Protein AF-A0A284RSA1-F1 (afdb_monomer)

pLDDT: mean 92.68, std 8.78, range [32.25, 98.88]

Sequence (255 aa):
MDATRLTDGSKVILKAVLLQKGEFELAISRFLSTELMRHDPRNNAIPVLDAFPIPGVQGLALIVMPMFHYFASPGFHCRLEYIELFRQLLLGLEFMHSNNIAHRDISVGNIVMDRRRVMPKGYHFTFNASHDGVEWDLPIEIRCRVGPVDYYYIDFEFAECFLDGIDKALVSGMVGQRVPEMKNSDEVLYNPFKADVYQLGIAMLDIFEEYTGLNDFKPLLRRMISVDPDKRPTASEALRQFEHVVSRAGKSSLT

Mean predicted aligned error: 4.56 Å

Structure (mmCIF, N/CA/C/O backbone):
data_AF-A0A284RSA1-F1
#
_entry.id   AF-A0A284RSA1-F1
#
loop_
_atom_site.group_PDB
_atom_site.id
_atom_site.type_symbol
_atom_site.label_atom_id
_atom_site.label_alt_id
_atom_site.label_comp_id
_atom_site.label_asym_id
_atom_site.label_entity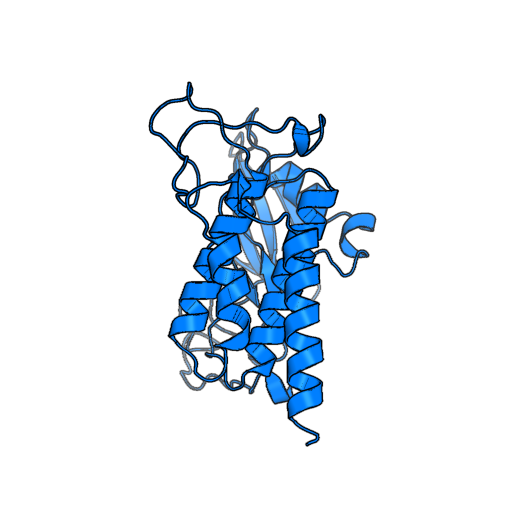_id
_atom_site.label_seq_id
_atom_site.pdbx_PDB_ins_code
_atom_site.Cartn_x
_atom_site.Cartn_y
_atom_site.Cartn_z
_atom_site.occupancy
_atom_site.B_iso_or_equiv
_atom_site.auth_seq_id
_atom_site.auth_comp_id
_atom_site.auth_asym_id
_atom_site.auth_atom_id
_atom_site.pdbx_PDB_model_num
ATOM 1 N N . MET A 1 1 ? -3.433 -7.222 18.058 1.00 91.19 1 MET A N 1
ATOM 2 C CA . MET A 1 1 ? -4.114 -8.439 18.575 1.00 91.19 1 MET A CA 1
ATOM 3 C C . MET A 1 1 ? -5.041 -8.956 17.490 1.00 91.19 1 MET A C 1
ATOM 5 O O . MET A 1 1 ? -5.463 -8.132 16.685 1.00 91.19 1 MET A O 1
ATOM 9 N N . ASP A 1 2 ? -5.384 -10.244 17.461 1.00 93.88 2 ASP A N 1
ATOM 10 C CA . ASP A 1 2 ? -6.437 -10.767 16.582 1.00 93.88 2 ASP A CA 1
ATOM 11 C C . ASP A 1 2 ? -7.731 -11.097 17.348 1.00 93.88 2 ASP A C 1
ATOM 13 O O . ASP A 1 2 ? -7.736 -11.247 18.571 1.00 93.88 2 ASP A O 1
ATOM 17 N N . ALA A 1 3 ? -8.848 -11.174 16.624 1.00 95.56 3 ALA A N 1
ATOM 18 C CA . ALA A 1 3 ? -10.123 -11.676 17.130 1.00 95.56 3 ALA A CA 1
ATOM 19 C C . ALA A 1 3 ? -10.949 -12.322 16.010 1.00 95.56 3 ALA A C 1
ATOM 21 O O . ALA A 1 3 ? -10.576 -12.320 14.837 1.00 95.56 3 ALA A O 1
ATOM 22 N N . THR A 1 4 ? -12.101 -12.882 16.382 1.00 95.06 4 THR A N 1
ATOM 23 C CA . THR A 1 4 ? -13.090 -13.422 15.439 1.00 95.06 4 THR A CA 1
ATOM 24 C C . THR A 1 4 ? -14.374 -12.612 15.548 1.00 95.06 4 THR A C 1
ATOM 26 O O . THR A 1 4 ? -14.942 -12.486 16.633 1.00 95.06 4 THR A O 1
ATOM 29 N N . ARG A 1 5 ? -14.828 -12.044 14.432 1.00 94.25 5 ARG A N 1
ATOM 30 C CA . ARG A 1 5 ? -16.052 -11.249 14.369 1.00 94.25 5 ARG A CA 1
ATOM 31 C C . ARG A 1 5 ? -17.274 -12.164 14.459 1.00 94.25 5 ARG A C 1
ATOM 33 O O . ARG A 1 5 ? -17.415 -13.098 13.679 1.00 94.25 5 ARG A O 1
ATOM 40 N N . LEU A 1 6 ? -18.184 -11.880 15.391 1.00 95.31 6 LEU A N 1
ATOM 41 C CA . LEU A 1 6 ? -19.329 -12.759 15.675 1.00 95.31 6 LEU A CA 1
ATOM 42 C C . LEU A 1 6 ? -20.364 -12.829 14.545 1.00 95.31 6 LEU A C 1
ATOM 44 O O . LEU A 1 6 ? -21.043 -13.838 14.405 1.00 95.31 6 LEU A O 1
ATOM 48 N N . THR A 1 7 ? -20.506 -11.768 13.750 1.00 94.56 7 THR A N 1
ATOM 49 C CA . THR A 1 7 ? -21.561 -11.676 12.729 1.00 94.56 7 THR A CA 1
ATOM 50 C C . THR A 1 7 ? -21.304 -12.549 11.505 1.00 94.56 7 THR A C 1
ATOM 52 O O . THR A 1 7 ? -22.255 -12.941 10.840 1.00 94.56 7 THR A O 1
ATOM 55 N N . ASP A 1 8 ? -20.038 -12.819 11.182 1.00 92.81 8 ASP A N 1
ATOM 56 C CA . ASP A 1 8 ? -19.636 -13.523 9.956 1.00 92.81 8 ASP A CA 1
ATOM 57 C C . ASP A 1 8 ? -18.504 -14.546 10.167 1.00 92.81 8 ASP A C 1
ATOM 59 O O . ASP A 1 8 ? -18.086 -15.205 9.218 1.00 92.81 8 ASP A O 1
ATOM 63 N N . GLY A 1 9 ? -17.996 -14.692 11.395 1.00 92.12 9 GLY A N 1
ATOM 64 C CA . GLY A 1 9 ? -16.888 -15.591 11.718 1.00 92.12 9 GLY A CA 1
ATOM 65 C C . GLY A 1 9 ? -15.529 -15.159 11.154 1.00 92.12 9 GLY A C 1
ATOM 66 O O . GLY A 1 9 ? -14.571 -15.929 11.234 1.00 92.12 9 GLY A O 1
ATOM 67 N N . SER A 1 10 ? -15.410 -13.959 10.574 1.00 92.62 10 SER A N 1
ATOM 68 C CA . SER A 1 10 ? -14.158 -13.497 9.968 1.00 92.62 10 SER A CA 1
ATOM 69 C C . SER A 1 10 ? -13.088 -13.185 11.018 1.00 92.62 10 SER A C 1
ATOM 71 O O . SER A 1 10 ? -13.374 -12.698 12.114 1.00 92.62 10 SER A O 1
ATOM 73 N N . LYS A 1 11 ? -11.826 -13.466 10.680 1.00 94.56 11 LYS A N 1
ATOM 74 C CA . LYS A 1 11 ? -10.671 -13.072 11.495 1.00 94.56 11 LYS A CA 1
ATOM 75 C C . LYS A 1 11 ? -10.343 -11.600 11.264 1.00 94.56 11 LYS A C 1
ATOM 77 O O . LYS A 1 11 ? -10.279 -11.149 10.118 1.00 94.56 11 LYS A O 1
ATOM 82 N N . VAL A 1 12 ? -10.105 -10.874 12.350 1.00 96.94 12 VAL A N 1
ATOM 83 C CA . VAL A 1 12 ? -9.829 -9.432 12.344 1.00 96.94 12 VAL A CA 1
ATOM 84 C C . VAL A 1 12 ? -8.610 -9.105 13.193 1.00 96.94 12 VAL A C 1
ATOM 86 O O . VAL A 1 12 ? -8.295 -9.829 14.135 1.00 96.94 12 VAL A O 1
ATOM 89 N N . ILE A 1 13 ? -7.957 -7.992 12.879 1.00 96.94 13 ILE A N 1
ATOM 90 C CA . ILE A 1 13 ? -6.910 -7.377 13.690 1.00 96.94 13 ILE A CA 1
ATOM 91 C C . ILE A 1 13 ? -7.493 -6.187 14.439 1.00 96.94 13 ILE A C 1
ATOM 93 O O . ILE A 1 13 ? -8.238 -5.388 13.872 1.00 96.94 13 ILE A O 1
ATOM 97 N N . LEU A 1 14 ? -7.117 -6.065 15.709 1.00 96.31 14 LEU A N 1
ATOM 98 C CA . LEU A 1 14 ? -7.344 -4.887 16.532 1.00 96.31 14 LEU A CA 1
ATOM 99 C C . LEU A 1 14 ? -6.011 -4.166 16.739 1.00 96.31 14 LEU A C 1
ATOM 101 O O . LEU A 1 14 ? -5.092 -4.725 17.360 1.00 96.31 14 LEU A O 1
ATOM 105 N N . LYS A 1 15 ? -5.929 -2.935 16.223 1.00 95.62 15 LYS A N 1
ATOM 106 C CA . LYS A 1 15 ? -4.816 -1.994 16.428 1.00 95.62 15 LYS A CA 1
ATOM 107 C C . LYS A 1 15 ? -5.283 -0.883 17.365 1.00 95.62 15 LYS A C 1
ATOM 109 O O . LYS A 1 15 ? -6.349 -0.316 17.148 1.00 95.62 15 LYS A O 1
ATOM 114 N N . ALA A 1 16 ? -4.512 -0.596 18.410 1.00 94.88 16 ALA A N 1
ATOM 115 C CA . ALA A 1 16 ? -4.747 0.572 19.252 1.00 94.88 16 ALA A CA 1
ATOM 116 C C . ALA A 1 16 ? -4.076 1.794 18.618 1.00 94.88 16 ALA A C 1
ATOM 118 O O . ALA A 1 16 ? -2.927 1.694 18.202 1.00 94.88 16 ALA A O 1
ATOM 119 N N . VAL A 1 17 ? -4.789 2.916 18.559 1.00 94.25 17 VAL A N 1
ATOM 120 C CA . VAL A 1 17 ? -4.330 4.168 17.940 1.00 94.25 17 VAL A CA 1
ATOM 121 C C . VAL A 1 17 ? -4.580 5.353 18.865 1.00 94.25 17 VAL A C 1
ATOM 123 O O . VAL A 1 17 ? -5.542 5.353 19.644 1.00 94.25 17 VAL A O 1
ATOM 126 N N . LEU A 1 18 ? -3.726 6.370 18.767 1.00 91.38 18 LEU A N 1
ATOM 127 C CA . LEU A 1 18 ? -3.836 7.611 19.531 1.00 91.38 18 LEU A CA 1
ATOM 128 C C . LEU A 1 18 ? -4.913 8.535 18.945 1.00 91.38 18 LEU A C 1
ATOM 130 O O . LEU A 1 18 ? -5.062 8.679 17.738 1.00 91.38 18 LEU A O 1
ATOM 134 N N . LEU A 1 19 ? -5.673 9.183 19.830 1.00 86.19 19 LEU A N 1
ATOM 135 C CA . LEU A 1 19 ? -6.714 10.167 19.503 1.00 86.19 19 LEU A CA 1
ATOM 136 C C . LEU A 1 19 ? -6.271 11.592 19.864 1.00 86.19 19 LEU A C 1
ATOM 138 O O . LEU A 1 19 ? -7.058 12.384 20.389 1.00 86.19 19 LEU A O 1
ATOM 142 N N . GLN A 1 20 ? -4.990 11.899 19.677 1.00 81.19 20 GLN A N 1
ATOM 143 C CA . GLN A 1 20 ? -4.425 13.194 20.047 1.00 81.19 20 GLN A CA 1
ATOM 144 C C . GLN A 1 20 ? -4.481 14.185 18.881 1.00 81.19 20 GLN A C 1
ATOM 146 O O . GLN A 1 20 ? -4.596 13.818 17.714 1.00 81.19 20 GLN A O 1
ATOM 151 N N . LYS A 1 21 ? -4.426 15.482 19.193 1.00 66.75 21 LYS A N 1
ATOM 152 C CA . LYS A 1 21 ? -4.398 16.528 18.167 1.00 66.75 21 LYS A CA 1
ATOM 153 C C . LYS A 1 21 ? -3.086 16.424 17.382 1.00 66.75 21 LYS A C 1
ATOM 155 O O . LYS A 1 21 ? -2.028 16.584 17.975 1.00 66.75 21 LYS A O 1
ATOM 160 N N . GLY A 1 22 ? -3.185 16.227 16.069 1.00 68.69 22 GLY A N 1
ATOM 161 C CA . GLY A 1 22 ? -2.035 15.993 15.187 1.00 68.69 22 GLY A CA 1
ATOM 162 C C . GLY A 1 22 ? -1.887 14.534 14.752 1.00 68.69 22 GLY A C 1
ATOM 163 O O . GLY A 1 22 ? -1.164 14.275 13.802 1.00 68.69 22 GLY A O 1
ATOM 164 N N . GLU A 1 23 ? -2.624 13.611 15.377 1.00 79.19 23 GLU A N 1
ATOM 165 C CA . GLU A 1 23 ? -2.698 12.213 14.952 1.00 79.19 23 GLU A CA 1
ATOM 166 C C . GLU A 1 23 ? -3.826 12.047 13.931 1.00 79.19 23 GLU A C 1
ATOM 168 O O . GLU A 1 23 ? -5.005 12.274 14.233 1.00 79.19 23 GLU A O 1
ATOM 173 N N . PHE A 1 24 ? -3.469 11.667 12.705 1.00 87.69 24 PHE A N 1
ATOM 174 C CA . PHE A 1 24 ? -4.418 11.579 11.593 1.00 87.69 24 PHE A CA 1
ATOM 175 C C . PHE A 1 24 ? -4.790 10.145 11.217 1.00 87.69 24 PHE A C 1
ATOM 177 O O . PHE A 1 24 ? -5.730 9.972 10.440 1.00 87.69 24 PHE A O 1
ATOM 184 N N . GLU A 1 25 ? -4.144 9.128 11.801 1.00 93.50 25 GLU A N 1
ATOM 185 C CA . GLU A 1 25 ? -4.317 7.720 11.417 1.00 93.50 25 GLU A CA 1
ATOM 186 C C . GLU A 1 25 ? -5.792 7.303 11.381 1.00 93.50 25 GLU A C 1
ATOM 188 O O . GLU A 1 25 ? -6.288 6.841 10.351 1.00 93.50 25 GLU A O 1
ATOM 193 N N . LEU A 1 26 ? -6.532 7.506 12.480 1.00 93.62 26 LEU A N 1
ATOM 194 C CA . LEU A 1 26 ? -7.943 7.119 12.543 1.00 93.62 26 LEU A CA 1
ATOM 195 C C . LEU A 1 26 ? -8.806 7.924 11.564 1.00 93.62 26 LEU A C 1
ATOM 197 O O . LEU A 1 26 ? -9.743 7.380 10.978 1.00 93.62 26 LEU A O 1
ATOM 201 N N . ALA A 1 27 ? -8.524 9.218 11.406 1.00 94.31 27 ALA A N 1
ATOM 202 C CA . ALA A 1 27 ? -9.297 10.096 10.534 1.00 94.31 27 ALA A CA 1
ATOM 203 C C . ALA A 1 27 ? -9.113 9.711 9.058 1.00 94.31 27 ALA A C 1
ATOM 205 O O . ALA A 1 27 ? -10.104 9.528 8.348 1.00 94.31 27 ALA A O 1
ATOM 206 N N . ILE A 1 28 ? -7.864 9.515 8.629 1.00 96.12 28 ILE A N 1
ATOM 207 C CA . ILE A 1 28 ? -7.500 9.075 7.278 1.00 96.12 28 ILE A CA 1
ATOM 208 C C . ILE A 1 28 ? -8.050 7.674 7.017 1.00 96.12 28 ILE A C 1
ATOM 210 O O . ILE A 1 28 ? -8.755 7.471 6.030 1.00 96.12 28 ILE A O 1
ATOM 214 N N . SER A 1 29 ? -7.832 6.729 7.934 1.00 96.25 29 SER A N 1
ATOM 215 C CA . SER A 1 29 ? -8.309 5.350 7.771 1.00 96.25 29 SER A CA 1
ATOM 216 C C . SER A 1 29 ? -9.837 5.286 7.662 1.00 96.25 29 SER A C 1
ATOM 218 O O . SER A 1 29 ? -10.372 4.561 6.822 1.00 96.25 29 SER A O 1
ATOM 220 N N . ARG A 1 30 ? -10.572 6.089 8.449 1.00 95.94 30 ARG A N 1
ATOM 221 C CA . ARG A 1 30 ? -12.036 6.206 8.323 1.00 95.94 30 ARG A CA 1
ATOM 222 C C . ARG A 1 30 ? -12.458 6.839 7.006 1.00 95.94 30 ARG A C 1
ATOM 224 O O . ARG A 1 30 ? -13.398 6.337 6.396 1.00 95.94 30 ARG A O 1
ATOM 231 N N . PHE A 1 31 ? -11.786 7.903 6.568 1.00 96.88 31 PHE A N 1
ATOM 232 C CA . PHE A 1 31 ? -12.062 8.552 5.286 1.00 96.88 31 PHE A CA 1
ATOM 233 C C . PHE A 1 31 ? -11.904 7.567 4.118 1.00 96.88 31 PHE A C 1
ATOM 235 O O . PHE A 1 31 ? -12.852 7.363 3.354 1.00 96.88 31 PHE A O 1
ATOM 242 N N . LEU A 1 32 ? -10.761 6.877 4.054 1.00 97.69 32 LEU A N 1
ATOM 243 C CA . LEU A 1 32 ? -10.457 5.853 3.047 1.00 97.69 32 LEU A CA 1
ATOM 244 C C . LEU A 1 32 ? -11.421 4.657 3.114 1.00 97.69 32 LEU A C 1
ATOM 246 O O . LEU A 1 32 ? -11.626 3.968 2.118 1.00 97.69 32 LEU A O 1
ATOM 250 N N . SER A 1 33 ? -12.063 4.444 4.264 1.00 97.75 33 SER A N 1
ATOM 251 C CA . SER A 1 33 ? -13.044 3.378 4.487 1.00 97.75 33 SER A CA 1
ATOM 252 C C . SER A 1 33 ? -14.498 3.821 4.328 1.00 97.75 33 SER A C 1
ATOM 254 O O . SER A 1 33 ? -15.395 3.008 4.565 1.00 97.75 33 SER A O 1
ATOM 256 N N . THR A 1 34 ? -14.771 5.072 3.944 1.00 97.44 34 THR A N 1
ATOM 257 C CA . THR A 1 34 ? -16.142 5.516 3.641 1.00 97.44 34 THR A CA 1
ATOM 258 C C . THR A 1 34 ? -16.719 4.736 2.465 1.00 97.44 34 THR A C 1
ATOM 260 O O . THR A 1 34 ? -15.990 4.231 1.615 1.00 97.44 34 THR A O 1
ATOM 263 N N . GLU A 1 35 ? -18.048 4.649 2.385 1.00 95.62 35 GLU A N 1
ATOM 264 C CA . GLU A 1 35 ? -18.713 3.947 1.286 1.00 95.62 35 GLU A CA 1
ATOM 265 C C . GLU A 1 35 ? -18.263 4.471 -0.083 1.00 95.62 35 GLU A C 1
ATOM 267 O O . GLU A 1 35 ? -17.914 3.670 -0.942 1.00 95.62 35 GLU A O 1
ATOM 272 N N . LEU A 1 36 ? -18.181 5.793 -0.256 1.00 96.50 36 LEU A N 1
ATOM 273 C CA . LEU A 1 36 ? -17.718 6.406 -1.501 1.00 96.50 36 LEU A CA 1
ATOM 274 C C . LEU A 1 36 ? -16.290 5.971 -1.860 1.00 96.50 36 LEU A C 1
ATOM 276 O O . LEU A 1 36 ? -16.052 5.548 -2.987 1.00 96.50 36 LEU A O 1
ATOM 280 N N . MET A 1 37 ? -15.358 6.036 -0.903 1.00 97.56 37 MET A N 1
ATOM 281 C CA . MET A 1 37 ? -13.957 5.684 -1.154 1.00 97.56 37 MET A CA 1
ATOM 282 C C . MET A 1 37 ? -13.773 4.183 -1.398 1.00 97.56 37 MET A C 1
ATOM 284 O O . MET A 1 37 ? -12.956 3.801 -2.228 1.00 97.56 37 MET A O 1
ATOM 288 N N . ARG A 1 38 ? -14.535 3.312 -0.723 1.00 95.19 38 ARG A N 1
ATOM 289 C CA . ARG A 1 38 ? -14.457 1.851 -0.927 1.00 95.19 38 ARG A CA 1
ATOM 290 C C . ARG A 1 38 ? -14.981 1.387 -2.287 1.00 95.19 38 ARG A C 1
ATOM 292 O O . ARG A 1 38 ? -14.647 0.285 -2.704 1.00 95.19 38 ARG A O 1
ATOM 299 N N . HIS A 1 39 ? -15.825 2.180 -2.947 1.00 95.56 39 HIS A N 1
ATOM 300 C CA . HIS A 1 39 ? -16.324 1.860 -4.286 1.00 95.56 39 HIS A CA 1
ATOM 301 C C . HIS A 1 39 ? -15.351 2.263 -5.403 1.00 95.56 39 HIS A C 1
ATOM 303 O O . HIS A 1 39 ? -15.540 1.824 -6.538 1.00 95.56 39 HIS A O 1
ATOM 309 N N . ASP A 1 40 ? -14.322 3.070 -5.116 1.00 97.50 40 ASP A N 1
ATOM 310 C CA . ASP A 1 40 ? -13.267 3.341 -6.091 1.00 97.50 40 ASP A CA 1
ATOM 311 C C . ASP A 1 40 ? -12.353 2.105 -6.196 1.00 97.50 40 ASP A C 1
ATOM 313 O O . ASP A 1 40 ? -11.702 1.745 -5.214 1.00 97.50 40 ASP A O 1
ATOM 317 N N . PRO A 1 41 ? -12.269 1.441 -7.364 1.00 96.00 41 PRO A N 1
ATOM 318 C CA . PRO A 1 41 ? -11.489 0.213 -7.522 1.00 96.00 41 PRO A CA 1
ATOM 319 C C . PRO A 1 41 ? -9.975 0.428 -7.393 1.00 96.00 41 PRO A C 1
ATOM 321 O O . PRO A 1 41 ? -9.227 -0.544 -7.347 1.00 96.00 41 PRO A O 1
ATOM 324 N N . ARG A 1 42 ? -9.510 1.683 -7.370 1.00 97.50 42 ARG A N 1
ATOM 325 C CA . ARG A 1 42 ? -8.106 2.029 -7.126 1.00 97.50 42 ARG A CA 1
ATOM 326 C C . ARG A 1 42 ? -7.781 2.102 -5.636 1.00 97.50 42 ARG A C 1
ATOM 328 O O . ARG A 1 42 ? -6.617 2.236 -5.285 1.00 97.50 42 ARG A O 1
ATOM 335 N N . ASN A 1 43 ? -8.780 2.075 -4.756 1.00 98.25 43 ASN A N 1
ATOM 336 C CA . ASN A 1 43 ? -8.556 2.188 -3.325 1.00 98.25 43 ASN A CA 1
ATOM 337 C C . ASN A 1 43 ? -8.035 0.870 -2.740 1.00 98.25 43 ASN A C 1
ATOM 339 O O . ASN A 1 43 ? -8.797 -0.013 -2.347 1.00 98.25 43 ASN A O 1
ATOM 343 N N . ASN A 1 44 ? -6.713 0.779 -2.640 1.00 97.94 44 ASN A N 1
ATOM 344 C CA . ASN A 1 44 ? -6.008 -0.314 -1.982 1.00 97.94 44 ASN A CA 1
ATOM 345 C C . ASN A 1 44 ? -5.601 0.040 -0.538 1.00 97.94 44 ASN A C 1
ATOM 347 O O . ASN A 1 44 ? -4.626 -0.502 -0.031 1.00 97.94 44 ASN A O 1
ATOM 351 N N . ALA A 1 45 ? -6.302 0.941 0.155 1.00 98.38 45 ALA A N 1
ATOM 352 C CA . ALA A 1 45 ? -6.128 1.107 1.599 1.00 98.38 45 ALA A CA 1
ATOM 353 C C . ALA A 1 45 ? -6.889 0.008 2.354 1.00 98.38 45 ALA A C 1
ATOM 355 O O . ALA A 1 45 ? -8.016 -0.337 1.986 1.00 98.38 45 ALA A O 1
ATOM 356 N N . ILE A 1 46 ? -6.299 -0.552 3.413 1.00 97.81 46 ILE A N 1
ATOM 357 C CA . ILE A 1 46 ? -6.994 -1.559 4.221 1.00 97.81 46 ILE A CA 1
ATOM 358 C C . ILE A 1 46 ? -8.299 -0.982 4.801 1.00 97.81 46 ILE A C 1
ATOM 360 O O . ILE A 1 46 ? -8.293 0.108 5.381 1.00 97.81 46 ILE A O 1
ATOM 364 N N . PRO A 1 47 ? -9.439 -1.685 4.668 1.00 96.94 47 PRO A N 1
ATOM 365 C CA . PRO A 1 47 ? -10.693 -1.160 5.174 1.00 96.94 47 PRO A CA 1
ATOM 366 C C . PRO A 1 47 ? -10.751 -1.244 6.702 1.00 96.94 47 PRO A C 1
ATOM 368 O O . PRO A 1 47 ? -10.476 -2.280 7.311 1.00 96.94 47 PRO A O 1
ATOM 371 N N . VAL A 1 48 ? -11.218 -0.165 7.315 1.00 97.19 48 VAL A N 1
ATOM 372 C CA . VAL A 1 48 ? -11.667 -0.124 8.705 1.00 97.19 48 VAL A CA 1
ATOM 373 C C . VAL A 1 48 ? -13.086 -0.676 8.768 1.00 97.19 48 VAL A C 1
ATOM 375 O O . VAL A 1 48 ? -14.019 -0.108 8.196 1.00 97.19 48 VAL A O 1
ATOM 378 N N . LEU A 1 49 ? -13.244 -1.796 9.470 1.00 96.44 49 LEU A N 1
ATOM 379 C CA . LEU A 1 49 ? -14.530 -2.462 9.682 1.00 96.44 49 LEU A CA 1
ATOM 380 C C . LEU A 1 49 ? -15.309 -1.830 10.836 1.00 96.44 49 LEU A C 1
ATOM 382 O O . LEU A 1 49 ? -16.534 -1.758 10.782 1.00 96.44 49 LEU A O 1
ATOM 386 N N . ASP A 1 50 ? -14.595 -1.397 11.873 1.00 95.50 50 ASP A N 1
ATOM 387 C CA . ASP A 1 50 ? -15.143 -0.723 13.048 1.00 95.50 50 ASP A CA 1
ATOM 388 C C . ASP A 1 50 ? -14.035 0.080 13.748 1.00 95.50 50 ASP A C 1
ATOM 390 O O . ASP A 1 50 ? -12.847 -0.212 13.582 1.00 95.50 50 ASP A O 1
ATOM 394 N N . ALA A 1 51 ? -14.403 1.090 14.532 1.00 95.31 51 ALA A N 1
ATOM 395 C CA . ALA A 1 51 ? -13.464 1.792 15.396 1.00 95.31 51 ALA A CA 1
ATOM 396 C C . ALA A 1 51 ? -14.164 2.415 16.605 1.00 95.31 51 ALA A C 1
ATOM 398 O O . ALA A 1 51 ? -15.078 3.231 16.445 1.00 95.31 51 ALA A O 1
ATOM 399 N N . PHE A 1 52 ? -13.674 2.109 17.804 1.00 94.62 52 PHE A N 1
ATOM 400 C CA . PHE A 1 52 ? -14.295 2.514 19.066 1.00 94.62 52 PHE A CA 1
ATOM 401 C C . PHE A 1 52 ? -13.248 2.858 20.140 1.00 94.62 52 PHE A C 1
ATOM 403 O O . PHE A 1 52 ? -12.149 2.302 20.132 1.00 94.62 52 PHE A O 1
ATOM 410 N N . PRO A 1 53 ? -13.555 3.785 21.067 1.00 94.50 53 PRO A N 1
ATOM 411 C CA . PRO A 1 53 ? -12.654 4.138 22.163 1.00 94.50 53 PRO A CA 1
ATOM 412 C C . PRO A 1 53 ? -12.429 2.951 23.106 1.00 94.50 53 PRO A C 1
ATOM 414 O O . PRO A 1 53 ? -13.327 2.131 23.304 1.00 94.50 53 PRO A O 1
ATOM 417 N N . ILE A 1 54 ? -11.252 2.884 23.729 1.00 93.62 54 ILE A N 1
ATOM 418 C CA . ILE A 1 54 ? -10.952 1.846 24.723 1.00 93.62 54 ILE A CA 1
ATOM 419 C C . ILE A 1 54 ? -11.600 2.229 26.064 1.00 93.62 54 ILE A C 1
ATOM 421 O O . ILE A 1 54 ? -11.259 3.274 26.626 1.00 93.62 54 ILE A O 1
ATOM 425 N N . PRO A 1 55 ? -12.513 1.409 26.623 1.00 91.88 55 PRO A N 1
ATOM 426 C CA . PRO A 1 55 ? -13.133 1.710 27.909 1.00 91.88 55 PRO A CA 1
ATOM 427 C C . PRO A 1 55 ? -12.089 1.878 29.017 1.00 91.88 55 PRO A C 1
ATOM 429 O O . PRO A 1 55 ? -11.224 1.027 29.205 1.00 91.88 55 PRO A O 1
ATOM 432 N N . GLY A 1 56 ? -12.174 2.982 29.759 1.00 92.50 56 GLY A N 1
ATOM 433 C CA . GLY A 1 56 ? -11.255 3.277 30.861 1.00 92.50 56 GLY A CA 1
ATOM 434 C C . GLY A 1 56 ? -9.877 3.805 30.446 1.00 92.50 56 GLY A C 1
ATOM 435 O O . GLY A 1 56 ? -9.082 4.109 31.332 1.00 92.50 56 GLY A O 1
ATOM 436 N N . VAL A 1 57 ? -9.592 3.972 29.146 1.00 92.94 57 VAL A N 1
ATOM 437 C CA . VAL A 1 57 ? -8.318 4.527 28.664 1.00 92.94 57 VAL A CA 1
ATOM 438 C C . VAL A 1 57 ? -8.572 5.768 27.811 1.00 92.94 57 VAL A C 1
ATOM 440 O O . VAL A 1 57 ? -9.131 5.700 26.720 1.00 92.94 57 VAL A O 1
ATOM 443 N N . GLN A 1 58 ? -8.178 6.933 28.326 1.00 91.00 58 GLN A N 1
ATOM 444 C CA . GLN A 1 58 ? -8.356 8.199 27.617 1.00 91.00 58 GLN A CA 1
ATOM 445 C C . GLN A 1 58 ? -7.378 8.322 26.446 1.00 91.00 58 GLN A C 1
ATOM 447 O O . GLN A 1 58 ? -6.215 7.947 26.552 1.00 91.00 58 GLN A O 1
ATOM 452 N N . GLY A 1 59 ? -7.851 8.890 25.335 1.00 90.44 59 GLY A N 1
ATOM 453 C CA . GLY A 1 59 ? -7.001 9.215 24.190 1.00 90.44 59 GLY A CA 1
ATOM 454 C C . GLY A 1 59 ? -6.589 8.023 23.321 1.00 90.44 59 GLY A C 1
ATOM 455 O O . GLY A 1 59 ? -5.728 8.207 22.468 1.00 90.44 59 GLY A O 1
ATOM 456 N N . LEU A 1 60 ? -7.192 6.841 23.500 1.00 93.50 60 LEU A N 1
ATOM 457 C CA . LEU A 1 60 ? -6.975 5.675 22.639 1.00 93.50 60 LEU A CA 1
ATOM 458 C C . LEU A 1 60 ? -8.284 5.141 22.049 1.00 93.50 60 LEU A C 1
ATOM 460 O O . LEU A 1 60 ? -9.314 5.069 22.727 1.00 93.50 60 LEU A O 1
ATOM 464 N N . ALA A 1 61 ? -8.215 4.694 20.798 1.00 94.94 61 ALA A N 1
ATOM 465 C CA . ALA A 1 61 ? -9.242 3.878 20.157 1.00 94.94 61 ALA A CA 1
ATOM 466 C C . ALA A 1 61 ? -8.654 2.562 19.656 1.00 94.94 61 ALA A C 1
ATOM 468 O O . ALA A 1 61 ? -7.464 2.474 19.372 1.00 94.94 61 ALA A O 1
ATOM 469 N N . LEU A 1 62 ? -9.505 1.552 19.514 1.00 96.19 62 LEU A N 1
ATOM 470 C CA . LEU A 1 62 ? -9.213 0.378 18.706 1.00 96.19 62 LEU A CA 1
ATOM 471 C C . LEU A 1 62 ? -9.786 0.583 17.309 1.00 96.19 62 LEU A C 1
ATOM 473 O O . LEU A 1 62 ? -10.946 0.967 17.167 1.00 96.19 62 LEU A O 1
ATOM 477 N N . ILE A 1 63 ? -8.976 0.288 16.299 1.00 96.62 63 ILE A N 1
ATOM 478 C CA . ILE A 1 63 ? -9.397 0.111 14.911 1.00 96.62 63 ILE A CA 1
ATOM 479 C C . ILE A 1 63 ? -9.472 -1.388 14.638 1.00 96.62 63 ILE A C 1
ATOM 481 O O . ILE A 1 63 ? -8.528 -2.127 14.932 1.00 96.62 63 ILE A O 1
ATOM 485 N N . VAL A 1 64 ? -10.595 -1.827 14.073 1.00 97.44 64 VAL A N 1
ATOM 486 C CA . VAL A 1 64 ? -10.832 -3.204 13.637 1.00 97.44 64 VAL A CA 1
ATOM 487 C C . VAL A 1 64 ? -10.653 -3.282 12.125 1.00 97.44 64 VAL A C 1
ATOM 489 O O . VAL A 1 64 ? -11.342 -2.589 11.379 1.00 97.44 64 VAL A O 1
ATOM 492 N N . MET A 1 65 ? -9.749 -4.145 11.671 1.00 97.44 65 MET A N 1
ATOM 493 C CA . MET A 1 65 ? -9.412 -4.341 10.254 1.00 97.44 65 MET A CA 1
ATOM 494 C C . MET A 1 65 ? -9.448 -5.833 9.901 1.00 97.44 65 MET A C 1
ATOM 496 O O . MET A 1 65 ? -9.292 -6.667 10.798 1.00 97.44 65 MET A O 1
ATOM 500 N N . PRO A 1 66 ? -9.632 -6.223 8.628 1.00 97.19 66 PRO A N 1
ATOM 501 C CA . PRO A 1 66 ? -9.491 -7.617 8.223 1.00 97.19 66 PRO A CA 1
ATOM 502 C C . PRO A 1 66 ? -8.109 -8.175 8.575 1.00 97.19 66 PRO A C 1
ATOM 504 O O . PRO A 1 66 ? -7.095 -7.490 8.446 1.00 97.19 66 PRO A O 1
ATOM 507 N N . MET A 1 67 ? -8.052 -9.446 8.975 1.00 96.31 67 MET A N 1
ATOM 508 C CA . MET A 1 67 ? -6.784 -10.159 9.140 1.00 96.31 67 MET A CA 1
ATOM 509 C C . MET A 1 67 ? -6.285 -10.676 7.786 1.00 96.31 67 MET A C 1
ATOM 511 O O . MET A 1 67 ? -6.541 -11.816 7.383 1.00 96.31 67 MET A O 1
ATOM 515 N N . PHE A 1 68 ? -5.597 -9.788 7.076 1.00 96.50 68 PHE A N 1
ATOM 516 C CA . PHE A 1 68 ? -4.854 -10.070 5.850 1.00 96.50 68 PHE A CA 1
ATOM 517 C C . PHE A 1 68 ? -3.435 -10.557 6.152 1.00 96.50 68 PHE A C 1
ATOM 519 O O . PHE A 1 68 ? -2.932 -10.380 7.257 1.00 96.50 68 PHE A O 1
ATOM 526 N N . HIS A 1 69 ? -2.806 -11.214 5.179 1.00 95.56 69 HIS A N 1
ATOM 527 C CA . HIS A 1 69 ? -1.520 -11.888 5.364 1.00 95.56 69 HIS A CA 1
ATOM 528 C C . HIS A 1 69 ? -0.373 -11.100 4.730 1.00 95.56 69 HIS A C 1
ATOM 530 O O . HIS A 1 69 ? -0.596 -10.323 3.804 1.00 95.56 69 HIS A O 1
ATOM 536 N N . TYR A 1 70 ? 0.858 -11.327 5.193 1.00 94.94 70 TYR A N 1
ATOM 537 C CA . TYR A 1 70 ? 2.047 -10.722 4.594 1.00 94.94 70 TYR A CA 1
ATOM 538 C C . TYR A 1 70 ? 2.103 -11.011 3.090 1.00 94.94 70 TYR A C 1
ATOM 540 O O . TYR A 1 70 ? 2.017 -12.162 2.659 1.00 94.94 70 TYR A O 1
ATOM 548 N N . PHE A 1 71 ? 2.216 -9.960 2.281 1.00 95.06 71 PHE A N 1
ATOM 549 C CA . PHE A 1 71 ? 1.934 -10.054 0.853 1.00 95.06 71 PHE A CA 1
ATOM 550 C C . PHE A 1 71 ? 2.898 -10.964 0.082 1.00 95.06 71 PHE A C 1
ATOM 552 O O . PHE A 1 71 ? 2.472 -11.547 -0.908 1.00 95.06 71 PHE A O 1
ATOM 559 N N . ALA A 1 72 ? 4.147 -11.121 0.531 1.00 92.00 72 ALA A N 1
ATOM 560 C CA . ALA A 1 72 ? 5.157 -11.977 -0.101 1.00 92.00 72 ALA A CA 1
ATOM 561 C C . ALA A 1 72 ? 5.237 -13.389 0.516 1.00 92.00 72 ALA A C 1
ATOM 563 O O . ALA A 1 72 ? 6.190 -14.124 0.271 1.00 92.00 72 ALA A O 1
ATOM 564 N N . SER A 1 73 ? 4.239 -13.787 1.315 1.00 90.88 73 SER A N 1
ATOM 565 C CA . SER A 1 73 ? 4.087 -15.149 1.838 1.00 90.88 73 SER A CA 1
ATOM 566 C C . SER A 1 73 ? 2.740 -15.737 1.383 1.00 90.88 73 SER A C 1
ATOM 568 O O . SER A 1 73 ? 1.702 -15.145 1.666 1.00 90.88 73 SER A O 1
ATOM 570 N N . PRO A 1 74 ? 2.709 -16.866 0.650 1.00 91.19 74 PRO A N 1
ATOM 571 C CA . PRO A 1 74 ? 3.854 -17.518 0.006 1.00 91.19 74 PRO A CA 1
ATOM 572 C C . PRO A 1 74 ? 4.532 -16.593 -1.018 1.00 91.19 74 PRO A C 1
ATOM 574 O O . PRO A 1 74 ? 3.899 -15.658 -1.519 1.00 91.19 74 PRO A O 1
ATOM 577 N N . GLY A 1 75 ? 5.795 -16.879 -1.345 1.00 91.62 75 GLY A N 1
ATOM 578 C CA . GLY A 1 75 ? 6.540 -16.151 -2.376 1.00 91.62 75 GLY A CA 1
ATOM 579 C C . GLY A 1 75 ? 5.876 -16.227 -3.754 1.00 91.62 75 GLY A C 1
ATOM 580 O O . GLY A 1 75 ? 4.989 -17.053 -3.991 1.00 91.62 75 GLY A O 1
ATOM 581 N N . PHE A 1 76 ? 6.303 -15.358 -4.669 1.00 92.56 76 PHE A N 1
ATOM 582 C CA . PHE A 1 76 ? 5.709 -15.287 -5.998 1.00 92.56 76 PHE A CA 1
ATOM 583 C C . PHE A 1 76 ? 6.111 -16.491 -6.858 1.00 92.56 76 PHE A C 1
ATOM 585 O O . PHE A 1 76 ? 7.278 -16.859 -6.955 1.00 92.56 76 PHE A O 1
ATOM 592 N N . HIS A 1 77 ? 5.141 -17.111 -7.519 1.00 91.31 77 HIS A N 1
ATOM 593 C CA . HIS A 1 77 ? 5.370 -18.253 -8.397 1.00 91.31 77 HIS A CA 1
ATOM 594 C C . HIS A 1 77 ? 5.700 -17.831 -9.830 1.00 91.31 77 HIS A C 1
ATOM 596 O O . HIS A 1 77 ? 6.495 -18.479 -10.512 1.00 91.31 77 HIS A O 1
ATOM 602 N N . CYS A 1 78 ? 5.051 -16.771 -10.318 1.00 90.25 78 CYS A N 1
ATOM 603 C CA . CYS A 1 78 ? 5.150 -16.353 -11.709 1.00 90.25 78 CYS A CA 1
ATOM 604 C C . CYS A 1 78 ? 5.260 -14.827 -11.840 1.00 90.25 78 CYS A C 1
ATOM 606 O O . CYS A 1 78 ? 4.746 -14.076 -11.013 1.00 90.25 78 CYS A O 1
ATOM 608 N N . ARG A 1 79 ? 5.887 -14.348 -12.928 1.00 92.12 79 ARG A N 1
ATOM 609 C CA . ARG A 1 79 ? 6.024 -12.907 -13.240 1.00 92.12 79 ARG A CA 1
ATOM 610 C C . ARG A 1 79 ? 4.687 -12.156 -13.188 1.00 92.12 79 ARG A C 1
ATOM 612 O O . ARG A 1 79 ? 4.667 -10.971 -12.870 1.00 92.12 79 ARG A O 1
ATOM 619 N N . LEU A 1 80 ? 3.581 -12.824 -13.518 1.00 92.69 80 LEU A N 1
ATOM 620 C CA . LEU A 1 80 ? 2.256 -12.204 -13.516 1.00 92.69 80 LEU A CA 1
ATOM 621 C C . LEU A 1 80 ? 1.805 -11.780 -12.113 1.00 92.69 80 LEU A C 1
ATOM 623 O O . LEU A 1 80 ? 1.116 -10.774 -12.008 1.00 92.69 80 LEU A O 1
ATOM 627 N N . GLU A 1 81 ? 2.236 -12.468 -11.053 1.00 94.44 81 GLU A N 1
ATOM 628 C CA . GLU A 1 81 ? 1.882 -12.102 -9.672 1.00 94.44 81 GLU A CA 1
ATOM 629 C C . GLU A 1 81 ? 2.596 -10.815 -9.239 1.00 94.44 81 GLU A C 1
ATOM 631 O O . GLU A 1 81 ? 1.981 -9.948 -8.626 1.00 94.44 81 GLU A O 1
ATOM 636 N N . TYR A 1 82 ? 3.860 -10.630 -9.647 1.00 94.75 82 TYR A N 1
ATOM 637 C CA . TYR A 1 82 ? 4.576 -9.360 -9.461 1.00 94.75 82 TYR A CA 1
ATOM 638 C C . TYR A 1 82 ? 3.890 -8.215 -10.214 1.00 94.75 82 TYR A C 1
ATOM 640 O O . TYR A 1 82 ? 3.744 -7.115 -9.688 1.00 94.75 82 TYR A O 1
ATOM 648 N N . ILE A 1 83 ? 3.461 -8.467 -11.457 1.00 95.69 83 ILE A N 1
ATOM 649 C CA . ILE A 1 83 ? 2.743 -7.477 -12.271 1.00 95.69 83 ILE A CA 1
ATOM 650 C C . ILE A 1 83 ? 1.411 -7.106 -11.615 1.00 95.69 83 ILE A C 1
ATOM 652 O O . ILE A 1 83 ? 1.070 -5.928 -11.569 1.00 95.69 83 ILE A O 1
ATOM 656 N N . GLU A 1 84 ? 0.661 -8.088 -11.121 1.00 96.12 84 GLU A N 1
ATOM 657 C CA . GLU A 1 84 ? -0.604 -7.862 -10.421 1.00 96.12 84 GLU A CA 1
ATOM 658 C C . GLU A 1 84 ? -0.401 -7.021 -9.155 1.00 96.12 84 GLU A C 1
ATOM 660 O O . GLU A 1 84 ? -1.060 -5.990 -9.010 1.00 96.12 84 GLU A O 1
ATOM 665 N N . LEU A 1 85 ? 0.562 -7.397 -8.304 1.00 97.50 85 LEU A N 1
ATOM 666 C CA . LEU A 1 85 ? 0.935 -6.639 -7.110 1.00 97.50 85 LEU A CA 1
ATOM 667 C C . LEU A 1 85 ? 1.324 -5.201 -7.457 1.00 97.50 85 LEU A C 1
ATOM 669 O O . LEU A 1 85 ? 0.741 -4.253 -6.934 1.00 97.50 85 LEU A O 1
ATOM 673 N N . PHE A 1 86 ? 2.311 -5.025 -8.340 1.00 98.12 86 PHE A N 1
ATOM 674 C CA . PHE A 1 86 ? 2.868 -3.704 -8.617 1.00 98.12 86 PHE A CA 1
ATOM 675 C C . PHE A 1 86 ? 1.818 -2.778 -9.237 1.00 98.12 86 PHE A C 1
ATOM 677 O O . PHE A 1 86 ? 1.750 -1.598 -8.893 1.00 98.12 86 PHE A O 1
ATOM 684 N N . ARG A 1 87 ? 0.946 -3.322 -10.097 1.00 98.44 87 ARG A N 1
ATOM 685 C CA . ARG A 1 87 ? -0.192 -2.584 -10.651 1.00 98.44 87 ARG A CA 1
ATOM 686 C C . ARG A 1 87 ? -1.124 -2.083 -9.552 1.00 98.44 87 ARG A C 1
ATOM 688 O O . ARG A 1 87 ? -1.443 -0.899 -9.546 1.00 98.44 87 ARG A O 1
ATOM 695 N N . GLN A 1 88 ? -1.560 -2.962 -8.648 1.00 98.56 88 GLN A N 1
ATOM 696 C CA . GLN A 1 88 ? -2.483 -2.590 -7.571 1.00 98.56 88 GLN A CA 1
ATOM 697 C C . GLN A 1 88 ? -1.867 -1.565 -6.619 1.00 98.56 88 GLN A C 1
ATOM 699 O O . GLN A 1 88 ? -2.521 -0.590 -6.272 1.00 98.56 88 GLN A O 1
ATOM 704 N N . LEU A 1 89 ? -0.590 -1.715 -6.266 1.00 98.81 89 LEU A N 1
ATOM 705 C CA . LEU A 1 89 ? 0.100 -0.734 -5.428 1.00 98.81 89 LEU A CA 1
ATOM 706 C C . LEU A 1 89 ? 0.227 0.628 -6.124 1.00 98.81 89 LEU A C 1
ATOM 708 O O . LEU A 1 89 ? -0.045 1.655 -5.514 1.00 98.81 89 LEU A O 1
ATOM 712 N N . LEU A 1 90 ? 0.555 0.670 -7.419 1.00 98.88 90 LEU A N 1
ATOM 713 C CA . LEU A 1 90 ? 0.586 1.932 -8.170 1.00 98.88 90 LEU A CA 1
ATOM 714 C C . LEU A 1 90 ? -0.801 2.585 -8.285 1.00 98.88 90 LEU A C 1
ATOM 716 O O . LEU A 1 90 ? -0.888 3.808 -8.191 1.00 98.88 90 LEU A O 1
ATOM 720 N N . LEU A 1 91 ? -1.868 1.796 -8.459 1.00 98.75 91 LEU A N 1
ATOM 721 C CA . LEU A 1 91 ? -3.252 2.287 -8.439 1.00 98.75 91 LEU A CA 1
ATOM 722 C C . LEU A 1 91 ? -3.622 2.849 -7.060 1.00 98.75 91 LEU A C 1
ATOM 724 O O . LEU A 1 91 ? -4.110 3.973 -6.982 1.00 98.75 91 LEU A O 1
ATOM 728 N N . GLY A 1 92 ? -3.316 2.117 -5.988 1.00 98.75 92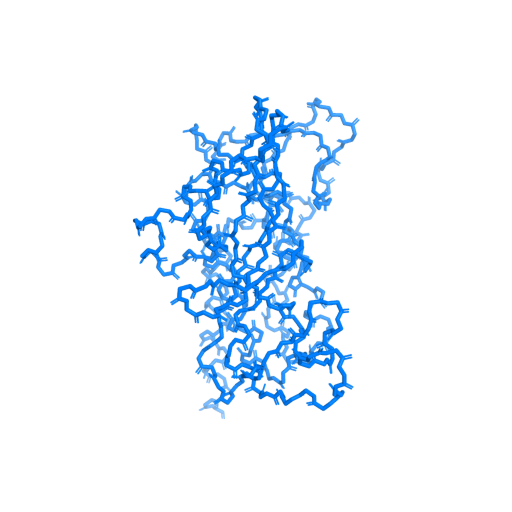 GLY A N 1
ATOM 729 C CA . GLY A 1 92 ? -3.510 2.552 -4.605 1.00 98.75 92 GLY A CA 1
ATOM 730 C C . GLY A 1 92 ? -2.763 3.832 -4.269 1.00 98.75 92 GLY A C 1
ATOM 731 O O . GLY A 1 92 ? -3.329 4.748 -3.674 1.00 98.75 92 GLY A O 1
ATOM 732 N N . LEU A 1 93 ? -1.506 3.926 -4.698 1.00 98.81 93 LEU A N 1
ATOM 733 C CA . LEU A 1 93 ? -0.695 5.114 -4.492 1.00 98.81 93 LEU A CA 1
ATOM 734 C C . LEU A 1 93 ? -1.264 6.316 -5.249 1.00 98.81 93 LEU A C 1
ATOM 736 O O . LEU A 1 93 ? -1.401 7.396 -4.680 1.00 98.81 93 LEU A O 1
ATOM 740 N N . GLU A 1 94 ? -1.639 6.127 -6.516 1.00 98.56 94 GLU A N 1
ATOM 741 C CA . GLU A 1 94 ? -2.279 7.172 -7.315 1.00 98.56 94 GLU A CA 1
ATOM 742 C C . GLU A 1 94 ? -3.605 7.632 -6.701 1.00 98.56 94 GLU A C 1
ATOM 744 O O . GLU A 1 94 ? -3.864 8.833 -6.624 1.00 98.56 94 GLU A O 1
ATOM 749 N N . PHE A 1 95 ? -4.410 6.695 -6.201 1.00 98.56 95 PHE A N 1
ATOM 750 C CA . PHE A 1 95 ? -5.660 6.986 -5.514 1.00 98.56 95 PHE A CA 1
ATOM 751 C C . PHE A 1 95 ? -5.440 7.836 -4.260 1.00 98.56 95 PHE A C 1
ATOM 753 O O . PHE A 1 95 ? -6.078 8.885 -4.124 1.00 98.56 95 PHE A O 1
ATOM 760 N N . MET A 1 96 ? -4.521 7.432 -3.375 1.00 98.19 96 MET A N 1
ATOM 761 C CA . MET A 1 96 ? -4.184 8.205 -2.174 1.00 98.19 96 MET A CA 1
ATOM 762 C C . MET A 1 96 ? -3.699 9.607 -2.550 1.00 98.19 96 MET A C 1
ATOM 764 O O . MET A 1 96 ? -4.217 10.600 -2.037 1.00 98.19 96 MET A O 1
ATOM 768 N N . HIS A 1 97 ? -2.789 9.697 -3.523 1.00 97.81 97 HIS A N 1
ATOM 769 C CA . HIS A 1 97 ? -2.242 10.971 -3.988 1.00 97.81 97 HIS A CA 1
ATOM 770 C C . HIS A 1 97 ? -3.333 11.866 -4.583 1.00 97.81 97 HIS A C 1
ATOM 772 O O . HIS A 1 97 ? -3.390 13.045 -4.251 1.00 97.81 97 HIS A O 1
ATOM 778 N N . SER A 1 98 ? -4.270 11.315 -5.362 1.00 96.50 98 SER A N 1
ATOM 779 C CA . SER A 1 98 ? -5.407 12.066 -5.923 1.00 96.50 98 SER A CA 1
ATOM 780 C C . SER A 1 98 ? -6.384 12.601 -4.868 1.00 96.50 98 SER A C 1
ATOM 782 O O . SER A 1 98 ? -7.090 13.574 -5.124 1.00 96.50 98 SER A O 1
ATOM 784 N N . ASN A 1 99 ? -6.385 12.010 -3.670 1.00 96.00 99 ASN A N 1
ATOM 785 C CA . ASN A 1 99 ? -7.114 12.496 -2.498 1.00 96.00 99 ASN A CA 1
ATOM 786 C C . ASN A 1 99 ? -6.240 13.374 -1.580 1.00 96.00 99 ASN A C 1
ATOM 788 O O . ASN A 1 99 ? -6.628 13.657 -0.450 1.00 96.00 99 ASN A O 1
ATOM 792 N N . ASN A 1 100 ? -5.072 13.816 -2.061 1.00 96.88 100 ASN A N 1
ATOM 793 C CA . ASN A 1 100 ? -4.073 14.595 -1.328 1.00 96.88 100 ASN A CA 1
ATOM 794 C C . ASN A 1 100 ? -3.563 13.921 -0.045 1.00 96.88 100 ASN A C 1
ATOM 796 O O . ASN A 1 100 ? -3.193 14.606 0.906 1.00 96.88 100 ASN A O 1
ATOM 800 N N . ILE A 1 101 ? -3.531 12.590 -0.012 1.00 97.12 101 ILE A N 1
ATOM 801 C CA . ILE A 1 101 ? -3.013 11.816 1.117 1.00 97.12 101 ILE A CA 1
ATOM 802 C C . ILE A 1 101 ? -1.642 11.263 0.738 1.00 97.12 101 ILE A C 1
ATOM 804 O O . ILE A 1 101 ? -1.515 10.565 -0.270 1.00 97.12 101 ILE A O 1
ATOM 808 N N . ALA A 1 102 ? -0.632 11.558 1.555 1.00 97.31 102 ALA A N 1
ATOM 809 C CA . ALA A 1 102 ? 0.662 10.883 1.490 1.00 97.31 102 ALA A CA 1
ATOM 810 C C . ALA A 1 102 ? 0.761 9.868 2.633 1.00 97.31 102 ALA A C 1
ATOM 812 O O . ALA A 1 102 ? 0.395 10.183 3.768 1.00 97.31 102 ALA A O 1
ATOM 813 N N . HIS A 1 103 ? 1.252 8.666 2.341 1.00 97.88 103 HIS A N 1
ATOM 814 C CA . HIS A 1 103 ? 1.335 7.572 3.313 1.00 97.88 103 HIS A CA 1
ATOM 815 C C . HIS A 1 103 ? 2.546 7.719 4.241 1.00 97.88 103 HIS A C 1
ATOM 817 O O . HIS A 1 103 ? 2.447 7.451 5.436 1.00 97.88 103 HIS A O 1
ATOM 823 N N . ARG A 1 104 ? 3.690 8.137 3.690 1.00 97.12 104 ARG A N 1
ATOM 824 C CA . ARG A 1 104 ? 4.962 8.446 4.364 1.00 97.12 104 ARG A CA 1
ATOM 825 C C . ARG A 1 104 ? 5.683 7.276 5.034 1.00 97.12 104 ARG A C 1
ATOM 827 O O . ARG A 1 104 ? 6.751 7.487 5.603 1.00 97.12 104 ARG A O 1
ATOM 834 N N . ASP A 1 105 ? 5.179 6.051 4.915 1.00 97.25 105 ASP A N 1
ATOM 835 C CA . ASP A 1 105 ? 5.805 4.855 5.493 1.00 97.25 105 ASP A CA 1
ATOM 836 C C . ASP A 1 105 ? 5.568 3.596 4.648 1.00 97.25 105 ASP A C 1
ATOM 838 O O . ASP A 1 105 ? 5.276 2.512 5.150 1.00 97.25 105 ASP A O 1
ATOM 842 N N . ILE A 1 106 ? 5.666 3.724 3.325 1.00 98.44 106 ILE A N 1
ATOM 843 C CA . ILE A 1 106 ? 5.504 2.570 2.439 1.00 98.44 106 ILE A CA 1
ATOM 844 C C . ILE A 1 106 ? 6.732 1.662 2.577 1.00 98.44 106 ILE A C 1
ATOM 846 O O . ILE A 1 106 ? 7.862 2.053 2.299 1.00 98.44 106 ILE A O 1
ATOM 850 N N . SER A 1 107 ? 6.509 0.419 2.989 1.00 96.75 107 SER A N 1
ATOM 851 C CA . SER A 1 107 ? 7.537 -0.616 3.099 1.00 96.75 107 SER A CA 1
ATOM 852 C C . SER A 1 107 ? 6.938 -1.975 2.771 1.00 96.75 107 SER A C 1
ATOM 854 O O . SER A 1 107 ? 5.718 -2.135 2.781 1.00 96.75 107 SER A O 1
ATOM 856 N N . VAL A 1 108 ? 7.783 -2.985 2.553 1.00 96.25 108 VAL A N 1
ATOM 857 C CA . VAL A 1 108 ? 7.315 -4.375 2.440 1.00 96.25 108 VAL A CA 1
ATOM 858 C C . VAL A 1 108 ? 6.515 -4.814 3.678 1.00 96.25 108 VAL A C 1
ATOM 860 O O . VAL A 1 108 ? 5.555 -5.565 3.547 1.00 96.25 108 VAL A O 1
ATOM 863 N N . GLY A 1 109 ? 6.839 -4.298 4.871 1.00 96.06 109 GLY A N 1
ATOM 864 C CA . GLY A 1 109 ? 6.120 -4.603 6.114 1.00 96.06 109 GLY A CA 1
ATOM 865 C C . GLY A 1 109 ? 4.713 -4.003 6.189 1.00 96.06 109 GLY A C 1
ATOM 866 O O . GLY A 1 109 ? 3.859 -4.559 6.876 1.00 96.06 109 GLY A O 1
ATOM 867 N N . ASN A 1 110 ? 4.458 -2.932 5.433 1.00 98.06 110 ASN A N 1
ATOM 868 C CA . ASN A 1 110 ? 3.182 -2.214 5.407 1.00 98.06 110 ASN A CA 1
ATOM 869 C C . ASN A 1 110 ? 2.332 -2.554 4.170 1.00 98.06 110 ASN A C 1
ATOM 871 O O . ASN A 1 110 ? 1.427 -1.808 3.793 1.00 98.06 110 ASN A O 1
ATOM 875 N N . ILE A 1 111 ? 2.606 -3.702 3.541 1.00 98.44 111 ILE A N 1
ATOM 876 C CA . ILE A 1 111 ? 1.817 -4.246 2.436 1.00 98.44 111 ILE A CA 1
ATOM 877 C C . ILE A 1 111 ? 1.287 -5.624 2.836 1.00 98.44 111 ILE A C 1
ATOM 879 O O . ILE A 1 111 ? 2.022 -6.505 3.289 1.00 98.44 111 ILE A O 1
ATOM 883 N N . VAL A 1 112 ? -0.009 -5.838 2.641 1.00 98.12 112 VAL A N 1
ATOM 884 C CA . VAL A 1 112 ? -0.676 -7.114 2.932 1.00 98.12 112 VAL A CA 1
ATOM 885 C C . VAL A 1 112 ? -1.479 -7.603 1.734 1.00 98.12 112 VAL A C 1
ATOM 887 O O . VAL A 1 112 ? -1.785 -6.852 0.814 1.00 98.12 112 VAL A O 1
ATOM 890 N N . MET A 1 113 ? -1.819 -8.884 1.751 1.00 97.50 113 MET A N 1
ATOM 891 C CA . MET A 1 113 ? -2.644 -9.574 0.766 1.00 97.50 113 MET A CA 1
ATOM 892 C C . MET A 1 113 ? -3.941 -10.055 1.421 1.00 97.50 113 MET A C 1
ATOM 894 O O . MET A 1 113 ? -3.908 -10.673 2.495 1.00 97.50 113 MET A O 1
ATOM 898 N N . ASP A 1 114 ? -5.064 -9.936 0.712 1.00 96.88 114 ASP A N 1
ATOM 899 C CA . ASP A 1 114 ? -6.241 -10.744 1.012 1.00 96.88 114 ASP A CA 1
ATOM 900 C C . ASP A 1 114 ? -5.974 -12.225 0.719 1.00 96.88 114 ASP A C 1
ATOM 902 O O . ASP A 1 114 ? -6.066 -12.737 -0.399 1.00 96.88 114 ASP A O 1
ATOM 906 N N . ARG A 1 115 ? -5.646 -12.938 1.792 1.00 94.50 115 ARG A N 1
ATOM 907 C CA . ARG A 1 115 ? -5.238 -14.339 1.755 1.00 94.50 115 ARG A CA 1
ATOM 908 C C . ARG A 1 115 ? -6.367 -15.312 1.467 1.00 94.50 115 ARG A C 1
ATOM 910 O O . ARG A 1 115 ? -6.078 -16.489 1.301 1.00 94.50 115 ARG A O 1
ATOM 917 N N . ARG A 1 116 ? -7.642 -14.905 1.473 1.00 94.19 116 ARG A N 1
ATOM 918 C CA . ARG A 1 116 ? -8.779 -15.853 1.510 1.00 94.19 116 ARG A CA 1
ATOM 919 C C . ARG A 1 116 ? -8.762 -16.881 0.376 1.00 94.19 116 ARG A C 1
ATOM 921 O O . ARG A 1 116 ? -9.159 -18.019 0.601 1.00 94.19 116 ARG A O 1
ATOM 928 N N . ARG A 1 117 ? -8.274 -16.499 -0.807 1.00 94.94 117 ARG A N 1
ATOM 929 C CA . ARG A 1 117 ? -8.130 -17.405 -1.959 1.00 94.94 117 ARG A CA 1
ATOM 930 C C . ARG A 1 117 ? -6.851 -18.244 -1.921 1.00 94.94 117 ARG A C 1
ATOM 932 O O . ARG A 1 117 ? -6.871 -19.394 -2.335 1.00 94.94 117 ARG A O 1
ATOM 939 N N . VAL A 1 118 ? -5.759 -17.665 -1.425 1.00 95.56 118 VAL A N 1
ATOM 940 C CA . VAL A 1 118 ? -4.417 -18.277 -1.388 1.00 95.56 118 VAL A CA 1
ATOM 941 C C . VAL A 1 118 ? -4.265 -19.243 -0.212 1.00 95.56 118 VAL A C 1
ATOM 943 O O . VAL A 1 118 ? -3.574 -20.246 -0.308 1.00 95.56 118 VAL A O 1
ATOM 946 N N . MET A 1 119 ? -4.924 -18.960 0.906 1.00 94.06 119 MET A N 1
ATOM 947 C CA . MET A 1 119 ? -4.850 -19.726 2.146 1.00 94.06 119 MET A CA 1
ATOM 948 C C . MET A 1 119 ? -6.279 -19.972 2.643 1.00 94.06 119 MET A C 1
ATOM 950 O O . MET A 1 119 ? -6.715 -19.307 3.581 1.00 94.06 119 MET A O 1
ATOM 954 N N . PRO A 1 120 ? -7.064 -20.868 2.026 1.00 91.56 120 PRO A N 1
ATOM 955 C CA . PRO A 1 120 ? -8.497 -20.989 2.309 1.00 91.56 120 PRO A CA 1
ATOM 956 C C . PRO A 1 120 ? -8.801 -21.390 3.760 1.00 91.56 120 PRO A C 1
ATOM 958 O O . PRO A 1 120 ? -9.764 -20.898 4.347 1.00 91.56 120 PRO A O 1
ATOM 961 N N . LYS A 1 121 ? -7.954 -22.223 4.384 1.00 90.69 121 LYS A N 1
ATOM 962 C CA . LYS A 1 121 ? -8.189 -22.723 5.750 1.00 90.69 121 LYS A CA 1
ATOM 963 C C . LYS A 1 121 ? -7.999 -21.692 6.861 1.00 90.69 121 LYS A C 1
ATOM 965 O O . LYS A 1 121 ? -8.557 -21.864 7.936 1.00 90.69 121 LYS A O 1
ATOM 970 N N . GLY A 1 122 ? -7.228 -20.634 6.648 1.00 90.94 122 GLY A N 1
ATOM 971 C CA . GLY A 1 122 ? -6.795 -19.792 7.766 1.00 90.94 122 GLY A CA 1
ATOM 972 C C . GLY A 1 122 ? -5.313 -19.524 7.729 1.00 90.94 122 GLY A C 1
ATOM 973 O O . GLY A 1 122 ? -4.616 -20.065 6.887 1.00 90.94 122 GLY A O 1
ATOM 974 N N . TYR A 1 123 ? -4.855 -18.722 8.676 1.00 92.25 123 TYR A N 1
ATOM 975 C CA . TYR A 1 123 ? -3.536 -18.867 9.274 1.00 92.25 123 TYR A CA 1
ATOM 976 C C . TYR A 1 123 ? -3.645 -18.397 10.731 1.00 92.25 123 TYR A C 1
ATOM 978 O O . TYR A 1 123 ? -4.504 -17.567 11.056 1.00 92.25 123 TYR A O 1
ATOM 986 N N . HIS A 1 124 ? -2.810 -18.935 11.609 1.00 92.38 124 HIS A N 1
ATOM 987 C CA . HIS A 1 124 ? -2.739 -18.540 13.005 1.00 92.38 124 HIS A CA 1
ATOM 988 C C . HIS A 1 124 ? -1.926 -17.247 13.126 1.00 92.38 124 HIS A C 1
ATOM 990 O O . HIS A 1 124 ? -0.833 -17.141 12.570 1.00 92.38 124 HIS A O 1
ATOM 996 N N . PHE A 1 125 ? -2.434 -16.269 13.883 1.00 90.00 125 PHE A N 1
ATOM 997 C CA . PHE A 1 125 ? -1.863 -14.918 13.956 1.00 90.00 125 PHE A CA 1
ATOM 998 C C . PHE A 1 125 ? -0.373 -14.907 14.326 1.00 90.00 125 PHE A C 1
ATOM 1000 O O . PHE A 1 125 ? 0.419 -14.234 13.672 1.00 90.00 125 PHE A O 1
ATOM 1007 N N . THR A 1 126 ? 0.019 -15.709 15.318 1.00 89.19 126 THR A N 1
ATOM 1008 C CA . THR A 1 126 ? 1.416 -15.819 15.780 1.00 89.19 126 THR A CA 1
ATOM 1009 C C . THR A 1 126 ? 2.228 -16.873 15.019 1.00 89.19 126 THR A C 1
ATOM 1011 O O . THR A 1 126 ? 3.452 -16.807 14.990 1.00 89.19 126 THR A O 1
ATOM 1014 N N . PHE A 1 127 ? 1.565 -17.862 14.412 1.00 89.44 127 PHE A N 1
ATOM 1015 C CA . PHE A 1 127 ? 2.209 -19.032 13.805 1.00 89.44 127 PHE A CA 1
ATOM 1016 C C . PHE A 1 127 ? 1.766 -19.124 12.351 1.00 89.44 127 PHE A C 1
ATOM 1018 O O . PHE A 1 127 ? 0.881 -19.893 11.993 1.00 89.44 127 PHE A O 1
ATOM 1025 N N . ASN A 1 128 ? 2.375 -18.291 11.513 1.00 84.81 128 ASN A N 1
ATOM 1026 C CA . ASN A 1 128 ? 1.962 -18.084 10.126 1.00 84.81 128 ASN A CA 1
ATOM 1027 C C . ASN A 1 128 ? 2.031 -19.339 9.231 1.00 84.81 128 ASN A C 1
ATOM 1029 O O . ASN A 1 128 ? 1.389 -19.351 8.187 1.00 84.81 128 ASN A O 1
ATOM 1033 N N . ALA A 1 129 ? 2.765 -20.376 9.643 1.00 84.88 129 ALA A N 1
ATOM 1034 C CA . ALA A 1 129 ? 2.863 -21.675 8.974 1.00 84.88 129 ALA A CA 1
ATOM 1035 C C . ALA A 1 129 ? 1.818 -22.705 9.451 1.00 84.88 129 ALA A C 1
ATOM 1037 O O . ALA A 1 129 ? 1.866 -23.864 9.052 1.00 84.88 129 ALA A O 1
ATOM 1038 N N . SER A 1 130 ? 0.882 -22.305 10.311 1.00 90.12 130 SER A N 1
ATOM 1039 C CA . SER A 1 130 ? -0.188 -23.152 10.835 1.00 90.12 130 SER A CA 1
ATOM 1040 C C . SER A 1 130 ? -1.535 -22.453 10.676 1.00 90.12 130 SER A C 1
ATOM 1042 O O . SER A 1 130 ? -1.605 -21.225 10.695 1.00 90.12 130 SER A O 1
ATOM 1044 N N . HIS A 1 131 ? -2.620 -23.212 10.514 1.00 88.88 131 HIS A N 1
ATOM 1045 C CA . HIS A 1 131 ? -3.966 -22.636 10.433 1.00 88.88 131 HIS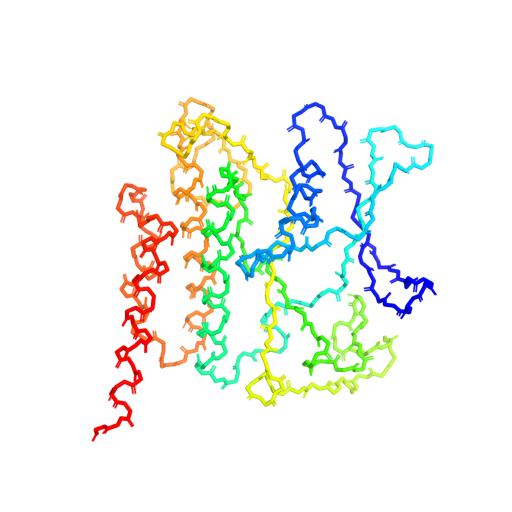 A CA 1
ATOM 1046 C C . HIS A 1 131 ? -4.597 -22.401 11.815 1.00 88.88 131 HIS A C 1
ATOM 1048 O O . HIS A 1 131 ? -5.429 -21.505 11.957 1.00 88.88 131 HIS A O 1
ATOM 1054 N N . ASP A 1 132 ? -4.172 -23.164 12.824 1.00 88.75 132 ASP A N 1
ATOM 1055 C CA . ASP A 1 132 ? -4.752 -23.220 14.171 1.00 88.75 132 ASP A CA 1
ATOM 1056 C C . ASP A 1 132 ? -3.710 -23.137 15.308 1.00 88.75 132 ASP A C 1
ATOM 1058 O O . ASP A 1 132 ? -4.080 -23.019 16.473 1.00 88.75 132 ASP A O 1
ATOM 1062 N N . GLY A 1 133 ? -2.415 -23.150 14.984 1.00 90.44 133 GLY A N 1
ATOM 1063 C CA . GLY A 1 133 ? -1.307 -23.188 15.941 1.00 90.44 133 GLY A CA 1
ATOM 1064 C C . GLY A 1 133 ? -0.940 -24.597 16.422 1.00 90.44 133 GLY A C 1
ATOM 1065 O O . GLY A 1 133 ? -0.085 -24.724 17.299 1.00 90.44 133 GLY A O 1
ATOM 1066 N N . VAL A 1 134 ? -1.567 -25.641 15.868 1.00 90.81 134 VAL A N 1
ATOM 1067 C CA . VAL A 1 134 ? -1.372 -27.048 16.252 1.00 90.81 134 VAL A CA 1
ATOM 1068 C C . VAL A 1 134 ? -0.905 -27.873 15.054 1.00 90.81 134 VAL A C 1
ATOM 1070 O O . VAL A 1 134 ? 0.120 -28.555 15.141 1.00 90.81 134 VAL A O 1
ATOM 1073 N N . GLU A 1 135 ? -1.615 -27.791 13.928 1.00 88.81 135 GLU A N 1
ATOM 1074 C CA . GLU A 1 135 ? -1.260 -28.479 12.687 1.00 88.81 135 GLU A CA 1
ATOM 1075 C C . GLU A 1 135 ? -0.365 -27.600 11.810 1.00 88.81 135 GLU A C 1
ATOM 1077 O O . GLU A 1 135 ? -0.693 -26.451 11.506 1.00 88.81 135 GLU A O 1
ATOM 1082 N N . TRP A 1 136 ? 0.753 -28.159 11.351 1.00 86.38 136 TRP A N 1
ATOM 1083 C CA . TRP A 1 136 ? 1.755 -27.456 10.535 1.00 86.38 136 TRP A CA 1
ATOM 1084 C C . TRP A 1 136 ? 1.618 -27.729 9.030 1.00 86.38 136 TRP A C 1
ATOM 1086 O O . TRP A 1 136 ? 2.493 -27.365 8.249 1.00 86.38 136 TRP A O 1
ATOM 1096 N N . ASP A 1 137 ? 0.521 -28.370 8.620 1.00 81.94 137 ASP A N 1
ATOM 1097 C CA . ASP A 1 137 ? 0.143 -28.548 7.218 1.00 81.94 137 ASP A CA 1
ATOM 1098 C C . ASP A 1 137 ? -0.834 -27.437 6.816 1.00 81.94 137 ASP A C 1
ATOM 1100 O O . ASP A 1 137 ? -2.058 -27.563 6.935 1.00 81.94 137 ASP A O 1
ATOM 1104 N N . LEU A 1 138 ? -0.277 -26.290 6.427 1.00 85.69 138 LEU A N 1
ATOM 1105 C CA . LEU A 1 138 ? -1.052 -25.154 5.953 1.00 85.69 138 LEU A CA 1
ATOM 1106 C C . LEU A 1 138 ? -1.253 -25.270 4.436 1.00 85.69 138 LEU A C 1
ATOM 1108 O O . LEU A 1 138 ? -0.303 -25.026 3.690 1.00 85.69 138 LEU A O 1
ATOM 1112 N N . PRO A 1 139 ? -2.463 -25.608 3.946 1.00 88.06 139 PRO A N 1
ATOM 1113 C CA . PRO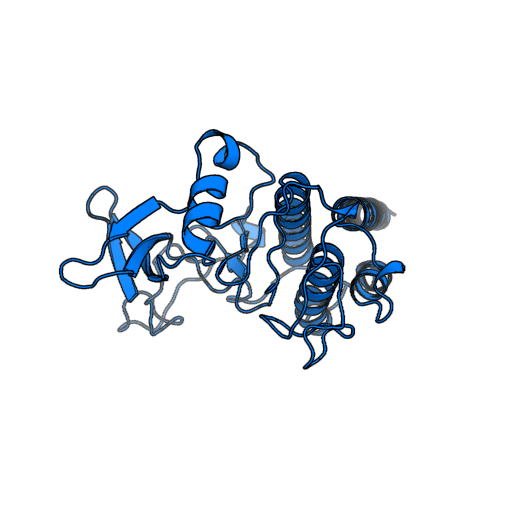 A 1 139 ? -2.696 -25.700 2.514 1.00 88.06 139 PRO A CA 1
ATOM 1114 C C . PRO A 1 139 ? -2.631 -24.306 1.893 1.00 88.06 139 PRO A C 1
ATOM 1116 O O . PRO A 1 139 ? -3.385 -23.401 2.268 1.00 88.06 139 PRO A O 1
ATOM 1119 N N . ILE A 1 140 ? -1.723 -24.163 0.934 1.00 92.50 140 ILE A N 1
ATOM 1120 C CA . ILE A 1 140 ? -1.474 -22.931 0.198 1.00 92.50 140 ILE A CA 1
ATOM 1121 C C . ILE A 1 140 ? -1.726 -23.191 -1.284 1.00 92.50 140 ILE A C 1
ATOM 1123 O O . ILE A 1 140 ? -1.186 -24.128 -1.872 1.00 92.50 140 ILE A O 1
ATOM 1127 N N . GLU A 1 141 ? -2.523 -22.321 -1.887 1.00 94.19 141 GLU A N 1
ATOM 1128 C CA . GLU A 1 141 ? -2.773 -22.285 -3.319 1.00 94.19 141 GLU A CA 1
ATOM 1129 C C . GLU A 1 141 ? -1.811 -21.325 -4.022 1.00 94.19 141 GLU A C 1
ATOM 1131 O O . GLU A 1 141 ? -1.365 -20.319 -3.470 1.00 94.19 141 GLU A O 1
ATOM 1136 N N . ILE A 1 142 ? -1.509 -21.610 -5.286 1.00 92.50 142 ILE A N 1
ATOM 1137 C CA . ILE A 1 142 ? -0.685 -20.725 -6.119 1.00 92.50 142 ILE A CA 1
ATOM 1138 C C . ILE A 1 142 ? -1.548 -19.550 -6.591 1.00 92.50 142 ILE A C 1
ATOM 1140 O O . ILE A 1 142 ? -2.617 -19.772 -7.166 1.00 92.50 142 ILE A O 1
ATOM 1144 N N . ARG A 1 143 ? -1.076 -18.306 -6.434 1.00 94.06 143 ARG A N 1
ATOM 1145 C CA . ARG A 1 143 ? -1.869 -17.099 -6.743 1.00 94.06 143 ARG A CA 1
ATOM 1146 C C . ARG A 1 143 ? -2.296 -17.068 -8.209 1.00 94.06 14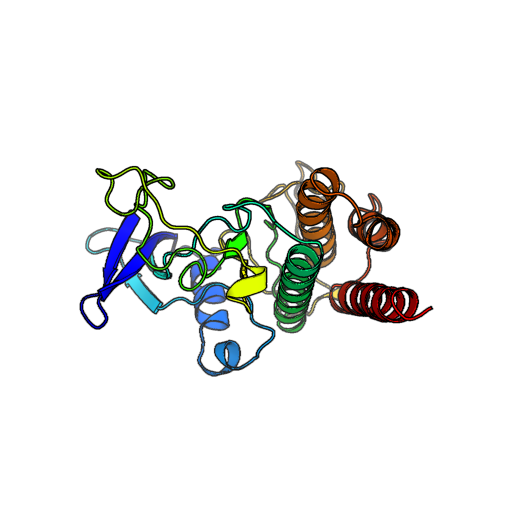3 ARG A C 1
ATOM 1148 O O . ARG A 1 143 ? -3.473 -16.836 -8.473 1.00 94.06 143 ARG A O 1
ATOM 1155 N N . CYS A 1 144 ? -1.408 -17.438 -9.147 1.00 89.25 144 CYS A N 1
ATOM 1156 C CA . CYS A 1 144 ? -1.750 -17.524 -10.581 1.00 89.25 144 CYS A CA 1
ATOM 1157 C C . CYS A 1 144 ? -2.925 -18.503 -10.876 1.00 89.25 144 CYS A C 1
ATOM 1159 O O . CYS A 1 144 ? -3.505 -18.426 -11.956 1.00 89.25 144 CYS A O 1
ATOM 1161 N N . ARG A 1 145 ? -3.287 -19.428 -9.962 1.00 91.38 145 ARG A N 1
ATOM 1162 C CA . ARG A 1 145 ? -4.41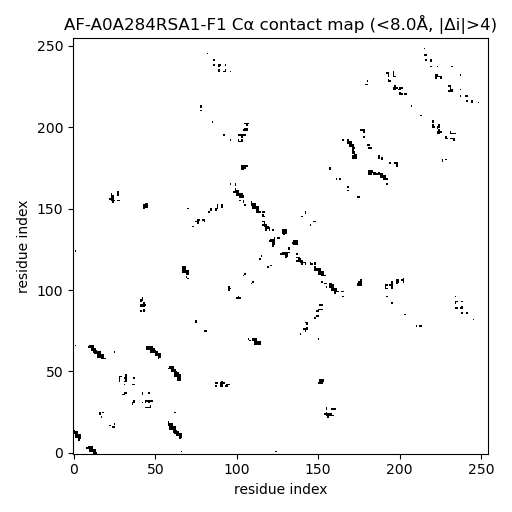1 -20.382 -10.128 1.00 91.38 145 ARG A CA 1
ATOM 1163 C C . ARG A 1 145 ? -5.721 -19.922 -9.495 1.00 91.38 145 ARG A C 1
ATOM 1165 O O . ARG A 1 145 ? -6.781 -20.326 -9.962 1.00 91.38 145 ARG A O 1
ATOM 1172 N N . VAL A 1 146 ? -5.649 -19.122 -8.432 1.00 93.50 146 VAL A N 1
ATOM 1173 C CA . VAL A 1 146 ? -6.819 -18.709 -7.635 1.00 93.50 146 VAL A CA 1
ATOM 1174 C C . VAL A 1 146 ? -7.146 -17.222 -7.760 1.00 93.50 146 VAL A C 1
ATOM 1176 O O . VAL A 1 146 ? -8.129 -16.761 -7.176 1.00 93.50 146 VAL A O 1
ATOM 1179 N N . GLY A 1 147 ? -6.334 -16.480 -8.515 1.00 86.50 147 GLY A N 1
ATOM 1180 C CA . GLY A 1 147 ? -6.456 -15.041 -8.692 1.00 86.50 147 GLY A CA 1
ATOM 1181 C C . GLY A 1 147 ? -7.809 -14.570 -9.259 1.00 86.50 147 GLY A C 1
ATOM 1182 O O . GLY A 1 147 ? -8.624 -15.376 -9.725 1.00 86.50 147 GLY A O 1
ATOM 1183 N N . PRO A 1 148 ? -8.072 -13.254 -9.227 1.00 91.06 148 PRO A N 1
ATOM 1184 C CA . PRO A 1 148 ? -7.165 -12.200 -8.757 1.00 91.06 148 PRO A CA 1
ATOM 1185 C C . PRO A 1 148 ? -6.949 -12.223 -7.236 1.00 91.06 148 PRO A C 1
ATOM 1187 O O . PRO A 1 148 ? -7.775 -12.766 -6.495 1.00 91.06 148 PRO A O 1
ATOM 1190 N N . VAL A 1 149 ? -5.819 -11.671 -6.791 1.00 95.56 149 VAL A N 1
ATOM 1191 C CA . VAL A 1 149 ? -5.472 -11.497 -5.370 1.00 95.56 149 VAL A CA 1
ATOM 1192 C C . VAL A 1 149 ? -5.372 -10.012 -5.059 1.00 95.56 149 VAL A C 1
ATOM 1194 O O . VAL A 1 149 ? -4.642 -9.299 -5.741 1.00 95.56 149 VAL A O 1
ATOM 1197 N N . ASP A 1 150 ? -6.071 -9.560 -4.021 1.00 97.38 150 ASP A N 1
ATOM 1198 C CA . ASP A 1 150 ? -6.102 -8.148 -3.644 1.00 97.38 150 ASP A CA 1
ATOM 1199 C C . ASP A 1 150 ? -4.969 -7.806 -2.665 1.00 97.38 150 ASP A C 1
ATOM 1201 O O . ASP A 1 150 ? -4.718 -8.542 -1.705 1.00 97.38 150 ASP A O 1
ATOM 1205 N N . TYR A 1 151 ? -4.299 -6.679 -2.895 1.00 98.31 151 TYR A N 1
ATOM 1206 C CA . TYR A 1 151 ? -3.210 -6.167 -2.061 1.00 98.31 151 TYR A CA 1
ATOM 1207 C C . TYR A 1 151 ? -3.585 -4.829 -1.436 1.00 98.31 151 TYR A C 1
ATOM 1209 O O . TYR A 1 151 ? -4.277 -4.025 -2.057 1.00 98.31 151 TYR A O 1
ATOM 1217 N N . TYR A 1 152 ? -3.115 -4.579 -0.216 1.00 98.69 152 TYR A N 1
ATOM 1218 C CA . TYR A 1 152 ? -3.496 -3.399 0.548 1.00 98.69 152 TYR A CA 1
ATOM 1219 C C . TYR A 1 152 ? -2.306 -2.742 1.241 1.00 98.69 152 TYR A C 1
ATOM 1221 O O . TYR A 1 152 ? -1.445 -3.428 1.792 1.00 98.69 152 TYR A O 1
ATOM 1229 N N . TYR A 1 153 ? -2.323 -1.412 1.259 1.00 98.75 153 TYR A N 1
ATOM 1230 C CA . TYR A 1 153 ? -1.547 -0.582 2.169 1.00 98.75 153 TYR A CA 1
ATOM 1231 C C . TYR A 1 153 ? -2.149 -0.652 3.571 1.00 98.75 153 TYR A C 1
ATOM 1233 O O . TYR A 1 153 ? -3.372 -0.551 3.742 1.00 98.75 153 TYR A O 1
ATOM 1241 N N . ILE A 1 154 ? -1.285 -0.810 4.567 1.00 98.06 154 ILE A N 1
ATOM 1242 C CA . ILE A 1 154 ? -1.633 -0.742 5.985 1.00 98.06 154 ILE A CA 1
ATOM 1243 C C . ILE A 1 154 ? -0.778 0.313 6.678 1.00 98.06 154 ILE A C 1
ATOM 1245 O O . ILE A 1 154 ? 0.209 0.776 6.130 1.00 98.06 154 ILE A O 1
ATOM 1249 N N . ASP A 1 155 ? -1.134 0.601 7.924 1.00 95.25 155 ASP A N 1
ATOM 1250 C CA . ASP A 1 155 ? -0.379 1.479 8.813 1.00 95.25 155 ASP A CA 1
ATOM 1251 C C . ASP A 1 155 ? -0.301 2.944 8.354 1.00 95.25 155 ASP A C 1
ATOM 1253 O O . ASP A 1 155 ? 0.672 3.423 7.779 1.00 95.25 155 ASP A O 1
ATOM 1257 N N . PHE A 1 156 ? -1.370 3.680 8.651 1.00 96.19 156 PHE A N 1
ATOM 1258 C CA . PHE A 1 156 ? -1.496 5.099 8.326 1.00 96.19 156 PHE A CA 1
ATOM 1259 C C . PHE A 1 156 ? -1.034 6.002 9.483 1.00 96.19 156 PHE A C 1
ATOM 1261 O O . PHE A 1 156 ? -1.466 7.151 9.555 1.00 96.19 156 PHE A O 1
ATOM 1268 N N . GLU A 1 157 ? -0.187 5.503 10.394 1.00 94.44 157 GLU A N 1
ATOM 1269 C CA . GLU A 1 157 ? 0.315 6.255 11.558 1.00 94.44 157 GLU A CA 1
ATOM 1270 C C . GLU A 1 157 ? 1.011 7.558 11.142 1.00 94.44 157 GLU A C 1
ATOM 1272 O O . GLU A 1 157 ? 0.744 8.618 11.700 1.00 94.44 157 GLU A O 1
ATOM 1277 N N . PHE A 1 158 ? 1.830 7.504 10.088 1.00 94.75 158 PHE A N 1
ATOM 1278 C CA . PHE A 1 158 ? 2.544 8.673 9.563 1.00 94.75 158 PHE A CA 1
ATOM 1279 C C . PHE A 1 158 ? 1.826 9.382 8.413 1.00 94.75 158 PHE A C 1
ATOM 1281 O O . PHE A 1 158 ? 2.349 10.367 7.879 1.00 94.75 158 PHE A O 1
ATOM 1288 N N . ALA A 1 159 ? 0.649 8.896 8.016 1.00 95.69 159 ALA A N 1
ATOM 1289 C CA . ALA A 1 159 ? -0.065 9.449 6.881 1.00 95.69 159 ALA A CA 1
ATOM 1290 C C . ALA A 1 159 ? -0.603 10.850 7.190 1.00 95.69 159 ALA A C 1
ATOM 1292 O O . ALA A 1 159 ? -1.027 11.157 8.304 1.00 95.69 159 ALA A O 1
ATOM 1293 N N . GLU A 1 160 ? -0.626 11.705 6.173 1.00 94.44 160 GLU A N 1
ATOM 1294 C CA . GLU A 1 160 ? -1.088 13.085 6.307 1.00 94.44 160 GLU A CA 1
ATOM 1295 C C . GLU A 1 160 ? -1.889 13.513 5.073 1.00 94.44 160 GLU A C 1
ATOM 1297 O O . GLU A 1 160 ? -1.612 13.077 3.953 1.00 94.44 160 GLU A O 1
ATOM 1302 N N . CYS A 1 161 ? -2.907 14.352 5.290 1.00 94.06 161 CYS A N 1
ATOM 1303 C CA . CYS A 1 161 ? -3.757 14.907 4.239 1.00 94.06 161 CYS A CA 1
ATOM 1304 C C . CYS A 1 161 ? -3.422 16.387 4.002 1.00 94.06 161 CYS A C 1
ATOM 1306 O O . CYS A 1 161 ? -3.501 17.204 4.920 1.00 94.06 161 CYS A O 1
ATOM 1308 N N . PHE A 1 162 ? -3.096 16.738 2.759 1.00 93.38 162 PHE A N 1
ATOM 1309 C CA . PHE A 1 162 ? -2.611 18.059 2.357 1.00 93.38 162 PHE A CA 1
ATOM 1310 C C . PHE A 1 162 ? -3.695 18.831 1.600 1.00 93.38 162 PHE A C 1
ATOM 1312 O O . PHE A 1 162 ? -3.787 18.776 0.376 1.00 93.38 162 PHE A O 1
ATOM 1319 N N . LEU A 1 163 ? -4.524 19.581 2.330 1.00 86.69 163 LEU A N 1
ATOM 1320 C CA . LEU A 1 163 ? -5.679 20.294 1.760 1.00 86.69 163 LEU A CA 1
ATOM 1321 C C . LEU A 1 163 ? -5.305 21.347 0.702 1.00 86.69 163 LEU A C 1
ATOM 1323 O O . LEU A 1 163 ? -6.098 21.613 -0.199 1.00 86.69 163 LEU A O 1
ATOM 1327 N N . ASP A 1 164 ? -4.096 21.907 0.782 1.00 86.00 164 ASP A N 1
ATOM 1328 C CA . ASP A 1 164 ? -3.570 22.874 -0.191 1.00 86.00 164 ASP A CA 1
ATOM 1329 C C . ASP A 1 164 ? -3.077 22.228 -1.503 1.00 86.00 164 ASP A C 1
ATOM 1331 O O . ASP A 1 164 ? -2.645 22.938 -2.419 1.00 86.00 164 ASP A O 1
ATOM 1335 N N . GLY A 1 165 ? -3.169 20.897 -1.604 1.00 84.38 165 GLY A N 1
ATOM 1336 C CA . GLY A 1 165 ? -2.806 20.100 -2.772 1.00 84.38 165 GLY A CA 1
ATOM 1337 C C . GLY A 1 165 ? -1.358 19.600 -2.776 1.00 84.38 165 GLY A C 1
ATOM 1338 O O . GLY A 1 165 ? -0.490 20.101 -2.059 1.00 84.38 165 GLY A O 1
ATOM 1339 N N . ILE A 1 166 ? -1.095 18.612 -3.640 1.00 85.75 166 ILE A N 1
ATOM 1340 C CA . ILE A 1 166 ? 0.210 17.935 -3.794 1.00 85.75 166 ILE A CA 1
ATOM 1341 C C . ILE A 1 166 ? 1.362 18.916 -4.066 1.00 85.75 166 ILE A C 1
ATOM 1343 O O . ILE A 1 166 ? 2.461 18.741 -3.536 1.00 85.75 166 ILE A O 1
ATOM 1347 N N . ASP A 1 167 ? 1.121 19.953 -4.872 1.00 82.31 167 ASP A N 1
ATOM 1348 C CA . ASP A 1 167 ? 2.170 20.867 -5.352 1.00 82.31 167 ASP A CA 1
ATOM 1349 C C . ASP A 1 167 ? 2.774 21.742 -4.245 1.00 82.31 167 ASP A C 1
ATOM 1351 O O . ASP A 1 167 ? 3.899 22.223 -4.374 1.00 82.31 167 ASP A O 1
ATOM 1355 N N . LYS A 1 168 ? 2.031 21.960 -3.155 1.00 87.81 168 LYS A N 1
ATOM 1356 C CA . LYS A 1 168 ? 2.456 22.793 -2.018 1.00 87.81 168 LYS A CA 1
ATOM 1357 C C . LYS A 1 168 ? 2.822 21.974 -0.786 1.00 87.81 168 LYS A C 1
ATOM 1359 O O . LYS A 1 168 ? 3.235 22.546 0.220 1.00 87.81 168 LYS A O 1
ATOM 1364 N N . ALA A 1 169 ? 2.650 20.658 -0.848 1.00 93.25 169 ALA A N 1
ATOM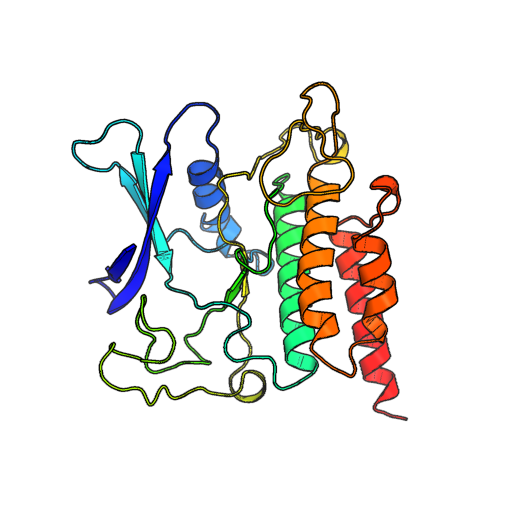 1365 C CA . ALA A 1 169 ? 2.849 19.789 0.291 1.00 93.25 169 ALA A CA 1
ATOM 1366 C C . ALA A 1 169 ? 4.325 19.689 0.663 1.00 93.25 169 ALA A C 1
ATOM 1368 O O . ALA A 1 169 ? 5.165 19.253 -0.130 1.00 93.25 169 ALA A O 1
ATOM 1369 N N . LEU A 1 170 ? 4.612 20.075 1.900 1.00 93.38 170 LEU A N 1
ATOM 1370 C CA . LEU A 1 170 ? 5.937 20.059 2.483 1.00 93.38 170 LEU A CA 1
ATOM 1371 C C . LEU A 1 170 ? 5.842 19.512 3.900 1.00 93.38 170 LEU A C 1
ATOM 1373 O O . LEU A 1 170 ? 5.022 19.965 4.695 1.00 93.38 170 LEU A O 1
ATOM 1377 N N . VAL A 1 171 ? 6.703 18.550 4.200 1.00 93.31 171 VAL A N 1
ATOM 1378 C CA . VAL A 1 171 ? 6.887 17.983 5.538 1.00 93.31 171 VAL A CA 1
ATOM 1379 C C . VAL A 1 171 ? 8.358 18.064 5.920 1.00 93.31 171 VAL A C 1
ATOM 1381 O O . VAL A 1 171 ? 9.217 18.271 5.063 1.00 93.31 171 VAL A O 1
ATOM 1384 N N . SER A 1 172 ? 8.656 17.882 7.199 1.00 91.81 172 SER A N 1
ATOM 1385 C CA . SER A 1 172 ? 10.021 17.828 7.716 1.00 91.81 172 SER A CA 1
ATOM 1386 C C . SER A 1 172 ? 10.204 16.665 8.690 1.00 91.81 172 SER A C 1
ATOM 1388 O O . SER A 1 172 ? 9.276 15.890 8.939 1.00 91.81 172 SER A O 1
ATOM 1390 N N . GLY A 1 173 ? 11.433 16.499 9.178 1.00 88.56 173 GLY A N 1
ATOM 1391 C CA . GLY A 1 173 ? 11.786 15.439 10.114 1.00 88.56 173 GLY A CA 1
ATOM 1392 C C . GLY A 1 173 ? 11.947 14.055 9.476 1.00 88.56 173 GLY A C 1
ATOM 1393 O O . GLY A 1 173 ? 11.773 13.843 8.271 1.00 88.56 173 GLY A O 1
ATOM 1394 N N . MET A 1 174 ? 12.317 13.093 10.321 1.00 87.75 174 MET A N 1
ATOM 1395 C CA . MET A 1 174 ? 12.465 11.683 9.961 1.00 87.75 174 MET A CA 1
ATOM 1396 C C . MET A 1 174 ? 11.328 10.876 10.571 1.00 87.75 174 MET A C 1
ATOM 1398 O O . MET A 1 174 ? 11.373 10.531 11.750 1.00 87.75 174 MET A O 1
ATOM 1402 N N . VAL A 1 175 ? 10.333 10.567 9.751 1.00 87.62 175 VAL A N 1
ATOM 1403 C CA . VAL A 1 175 ? 9.212 9.697 10.111 1.00 87.62 175 VAL A CA 1
ATOM 1404 C C . VAL A 1 175 ? 9.097 8.577 9.084 1.00 87.62 175 VAL A C 1
ATOM 1406 O O . VAL A 1 175 ? 9.494 8.774 7.934 1.00 87.62 175 VAL A O 1
ATOM 1409 N N . GLY A 1 176 ? 8.577 7.421 9.500 1.00 90.00 176 GLY A N 1
ATOM 1410 C CA . GLY A 1 176 ? 8.425 6.252 8.634 1.00 90.00 176 GLY A CA 1
ATOM 1411 C C . GLY A 1 176 ? 9.717 5.811 7.928 1.00 90.00 176 GLY A C 1
ATOM 1412 O O . GLY A 1 176 ? 10.833 5.976 8.439 1.00 90.00 176 GLY A O 1
ATOM 1413 N N . GLN A 1 177 ? 9.566 5.236 6.733 1.00 92.44 177 GLN A N 1
ATOM 1414 C CA . GLN A 1 177 ? 10.679 4.763 5.914 1.00 92.44 177 GLN A CA 1
ATOM 1415 C C . GLN A 1 177 ? 11.559 5.898 5.396 1.00 92.44 177 GLN A C 1
ATOM 1417 O O . GLN A 1 177 ? 11.102 6.860 4.776 1.00 92.44 177 GLN A O 1
ATOM 1422 N N . ARG A 1 178 ? 12.873 5.729 5.561 1.00 93.06 178 ARG A N 1
ATOM 1423 C CA . ARG A 1 178 ? 13.848 6.754 5.187 1.00 93.06 178 ARG A CA 1
ATOM 1424 C C . ARG A 1 178 ? 13.910 6.973 3.677 1.00 93.06 178 ARG A C 1
ATOM 1426 O O . ARG A 1 178 ? 14.090 6.032 2.907 1.00 93.06 178 ARG A O 1
ATOM 1433 N N . VAL A 1 179 ? 13.907 8.244 3.282 1.00 95.19 179 VAL A N 1
ATOM 1434 C CA . VAL A 1 179 ? 14.245 8.695 1.925 1.00 95.19 179 VAL A CA 1
ATOM 1435 C C . VAL A 1 179 ? 15.486 9.604 1.942 1.00 95.19 179 VAL A C 1
ATOM 1437 O O . VAL A 1 179 ? 15.820 10.155 2.995 1.00 95.19 179 VAL A O 1
ATOM 1440 N N . PRO A 1 180 ? 16.217 9.761 0.821 1.00 95.88 180 PRO A N 1
ATOM 1441 C CA . PRO A 1 180 ? 17.508 10.468 0.792 1.00 95.88 180 PRO A CA 1
ATOM 1442 C C . PRO A 1 180 ? 17.474 11.929 1.272 1.00 95.88 180 PRO A C 1
ATOM 1444 O O . PRO A 1 180 ? 18.457 12.442 1.825 1.00 95.88 180 PRO A O 1
ATOM 1447 N N . GLU A 1 181 ? 16.349 12.602 1.052 1.00 92.94 181 GLU A N 1
ATOM 1448 C CA . GLU A 1 181 ? 16.122 14.000 1.401 1.00 92.94 181 GLU A CA 1
ATOM 1449 C C . GLU A 1 181 ? 15.734 14.217 2.871 1.00 92.94 181 GLU A C 1
ATOM 1451 O O . GLU A 1 181 ? 15.895 15.330 3.365 1.00 92.94 181 GLU A O 1
ATOM 1456 N N . MET A 1 182 ? 15.320 13.172 3.601 1.00 93.19 182 MET A N 1
ATOM 1457 C CA . MET A 1 182 ? 15.017 13.280 5.032 1.00 93.19 182 MET A CA 1
ATOM 1458 C C . MET A 1 182 ? 16.277 13.609 5.838 1.00 93.19 182 MET A C 1
ATOM 1460 O O . MET A 1 182 ? 17.335 12.984 5.678 1.00 93.19 182 MET A O 1
ATOM 1464 N N . LYS A 1 183 ? 16.152 14.565 6.760 1.00 85.06 183 LYS A N 1
ATOM 1465 C CA . LYS A 1 183 ? 17.221 15.005 7.666 1.00 85.06 183 LYS A CA 1
ATOM 1466 C C . LYS A 1 183 ? 16.728 15.014 9.109 1.00 85.06 183 LYS A C 1
ATOM 1468 O O . LYS A 1 183 ? 15.541 15.176 9.366 1.00 85.06 183 LYS A O 1
ATOM 1473 N N . ASN A 1 184 ? 17.665 14.916 10.053 1.00 78.88 184 ASN A N 1
ATOM 1474 C CA . ASN A 1 184 ? 17.425 15.131 11.486 1.00 78.88 184 ASN A CA 1
ATOM 1475 C C . ASN A 1 1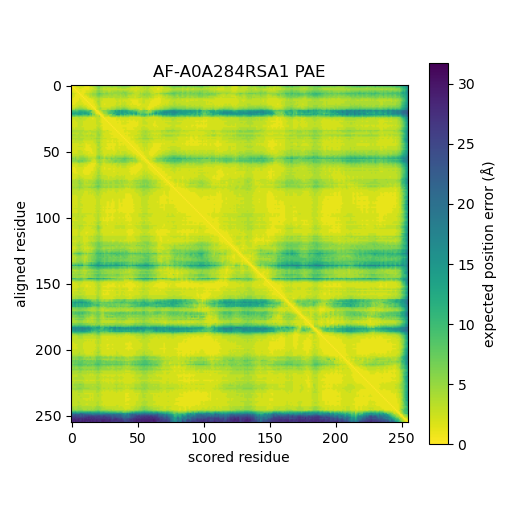84 ? 17.264 16.639 11.785 1.00 78.88 184 ASN A C 1
ATOM 1477 O O . ASN A 1 184 ? 17.962 17.175 12.642 1.00 78.88 184 ASN A O 1
ATOM 1481 N N . SER A 1 185 ? 16.452 17.348 11.004 1.00 77.56 185 SER A N 1
ATOM 1482 C CA . SER A 1 185 ? 16.183 18.776 11.158 1.00 77.56 185 SER A CA 1
ATOM 1483 C C . SER A 1 185 ? 14.805 19.089 10.596 1.00 77.56 185 SER A C 1
ATOM 1485 O O . SER A 1 185 ? 14.475 18.656 9.489 1.00 77.56 185 SER A O 1
ATOM 1487 N N . ASP A 1 186 ? 14.040 19.883 11.337 1.00 80.75 186 ASP A N 1
ATOM 1488 C CA . ASP A 1 186 ? 12.723 20.347 10.905 1.00 80.75 186 ASP A CA 1
ATOM 1489 C C . ASP A 1 186 ? 12.813 21.500 9.890 1.00 80.75 186 ASP A C 1
ATOM 1491 O O . ASP A 1 186 ? 11.811 21.872 9.285 1.00 80.75 186 ASP A O 1
ATOM 1495 N N . GLU A 1 187 ? 14.013 22.048 9.667 1.00 84.75 187 GLU A N 1
ATOM 1496 C CA . GLU A 1 187 ? 14.261 23.136 8.711 1.00 84.75 187 GLU A CA 1
ATOM 1497 C C . GLU A 1 187 ? 14.300 22.650 7.257 1.00 84.75 187 GLU A C 1
ATOM 1499 O O . GLU A 1 187 ? 14.096 23.433 6.328 1.00 84.75 187 GLU A O 1
ATOM 1504 N N . VAL A 1 188 ? 14.584 21.361 7.040 1.00 86.94 188 VAL A N 1
ATOM 1505 C CA . VAL A 1 188 ? 14.666 20.787 5.695 1.00 86.94 188 VAL A CA 1
ATOM 1506 C C . VAL A 1 188 ? 13.311 20.215 5.323 1.00 86.94 188 VAL A C 1
ATOM 1508 O O . VAL A 1 188 ? 12.920 19.138 5.774 1.00 86.94 188 VAL A O 1
ATOM 1511 N N . LEU A 1 189 ? 12.611 20.964 4.479 1.00 93.38 189 LEU A N 1
ATOM 1512 C CA . LEU A 1 189 ? 11.322 20.572 3.942 1.00 93.38 189 LEU A CA 1
ATOM 1513 C C . LEU A 1 189 ? 11.492 19.672 2.716 1.00 93.38 189 LEU A C 1
ATOM 1515 O O . LEU A 1 189 ? 12.366 19.904 1.878 1.00 93.38 189 LEU A O 1
ATOM 1519 N N . TYR A 1 190 ? 10.623 18.677 2.580 1.00 94.19 190 TYR A N 1
ATOM 1520 C CA . TYR A 1 190 ? 10.553 17.819 1.402 1.00 94.19 190 TYR A CA 1
ATOM 1521 C C . TYR A 1 190 ? 9.113 17.486 1.023 1.00 94.19 190 TYR A C 1
ATOM 1523 O O . TYR A 1 190 ? 8.193 17.583 1.835 1.00 94.19 190 TYR A O 1
ATOM 1531 N N . ASN A 1 191 ? 8.922 17.084 -0.235 1.00 95.38 191 ASN A N 1
ATOM 1532 C CA . ASN A 1 191 ? 7.619 16.683 -0.747 1.00 95.38 191 ASN A CA 1
ATOM 1533 C C . ASN A 1 191 ? 7.316 15.218 -0.352 1.00 95.38 191 ASN A C 1
ATOM 1535 O O . ASN A 1 191 ? 8.026 14.310 -0.801 1.00 95.38 191 ASN A O 1
ATOM 1539 N N . PRO A 1 192 ? 6.257 14.952 0.436 1.00 96.94 192 PRO A N 1
ATOM 1540 C CA . PRO A 1 192 ? 5.960 13.605 0.925 1.00 96.94 192 PRO A CA 1
ATOM 1541 C C . PRO A 1 192 ? 5.451 12.671 -0.183 1.00 96.94 192 PRO A C 1
ATOM 1543 O O . PRO A 1 192 ? 5.690 11.470 -0.136 1.00 96.94 192 PRO A O 1
ATOM 1546 N N . PHE A 1 193 ? 4.831 13.203 -1.236 1.00 97.94 193 PHE A N 1
ATOM 1547 C CA . PHE A 1 193 ? 4.350 12.409 -2.368 1.00 97.94 193 PHE A CA 1
ATOM 1548 C C . PHE A 1 193 ? 5.514 11.860 -3.204 1.00 97.94 193 PHE A C 1
ATOM 1550 O O . PHE A 1 193 ? 5.492 10.712 -3.651 1.00 97.94 193 PHE A O 1
ATOM 1557 N N . LYS A 1 194 ? 6.585 12.647 -3.378 1.00 97.62 194 LYS A N 1
ATOM 1558 C CA . LYS A 1 194 ? 7.836 12.162 -3.987 1.00 97.62 194 LYS A CA 1
ATOM 1559 C C . LYS A 1 194 ? 8.548 11.147 -3.092 1.00 97.62 194 LYS A C 1
ATOM 1561 O O . LYS A 1 194 ? 9.212 10.251 -3.622 1.00 97.62 194 LYS A O 1
ATOM 1566 N N . ALA A 1 195 ? 8.429 11.281 -1.771 1.00 97.69 195 ALA A N 1
ATOM 1567 C CA . ALA A 1 195 ? 8.947 10.302 -0.823 1.00 97.69 195 ALA A CA 1
ATOM 1568 C C . ALA A 1 195 ? 8.192 8.966 -0.935 1.00 97.69 195 ALA A C 1
ATOM 1570 O O . ALA A 1 195 ? 8.840 7.934 -1.089 1.00 97.69 195 ALA A O 1
ATOM 1571 N N . ASP A 1 196 ? 6.858 8.973 -1.001 1.00 98.62 196 ASP A N 1
ATOM 1572 C CA . ASP A 1 196 ? 6.060 7.751 -1.186 1.00 98.62 196 ASP A CA 1
ATOM 1573 C C . ASP A 1 196 ? 6.427 6.995 -2.474 1.00 98.62 196 ASP A C 1
ATOM 1575 O O . ASP A 1 196 ? 6.542 5.769 -2.475 1.00 98.62 196 ASP A O 1
ATOM 1579 N N . VAL A 1 197 ? 6.649 7.712 -3.586 1.00 98.75 197 VAL A N 1
ATOM 1580 C CA . VAL A 1 197 ? 7.082 7.092 -4.854 1.00 98.75 197 VAL A CA 1
ATOM 1581 C C . VAL A 1 197 ? 8.443 6.410 -4.695 1.00 98.75 197 VAL A C 1
ATOM 1583 O O . VAL A 1 197 ? 8.642 5.314 -5.223 1.00 98.75 197 VAL A O 1
ATOM 1586 N N . TYR A 1 198 ? 9.371 7.033 -3.964 1.00 98.69 198 TYR A N 1
ATOM 1587 C CA . TYR A 1 198 ? 10.666 6.429 -3.647 1.00 98.69 198 TYR A CA 1
ATOM 1588 C C . TYR A 1 198 ? 10.496 5.178 -2.789 1.00 98.69 198 TYR A C 1
ATOM 1590 O O . TYR A 1 198 ? 11.037 4.128 -3.129 1.00 98.69 198 TYR A O 1
ATOM 1598 N N . GLN A 1 199 ? 9.717 5.278 -1.713 1.00 98.62 199 GLN A N 1
ATOM 1599 C CA . GLN A 1 199 ? 9.459 4.194 -0.771 1.00 98.62 199 GLN A CA 1
ATOM 1600 C C . GLN A 1 199 ? 8.811 2.979 -1.457 1.00 98.62 199 GLN A C 1
ATOM 1602 O O . GLN A 1 199 ? 9.307 1.861 -1.323 1.00 98.62 199 GLN A O 1
ATOM 1607 N N . LEU A 1 200 ? 7.782 3.193 -2.290 1.00 98.75 200 LEU A N 1
ATOM 1608 C CA . LEU A 1 200 ? 7.204 2.127 -3.113 1.00 98.75 200 LEU A CA 1
ATOM 1609 C C . LEU A 1 200 ? 8.238 1.555 -4.094 1.00 98.75 200 LEU A C 1
ATOM 1611 O O . LEU A 1 200 ? 8.302 0.345 -4.288 1.00 98.75 200 LEU A O 1
ATOM 1615 N N . GLY A 1 201 ? 9.062 2.408 -4.706 1.00 98.50 201 GLY A N 1
ATOM 1616 C CA . GLY A 1 201 ? 10.139 1.974 -5.595 1.00 98.50 201 GLY A CA 1
ATOM 1617 C C . GLY A 1 201 ? 11.145 1.048 -4.906 1.00 98.50 201 GLY A C 1
ATOM 1618 O O . GLY A 1 201 ? 11.551 0.061 -5.514 1.00 98.50 201 GLY A O 1
ATOM 1619 N N . ILE A 1 202 ? 11.512 1.338 -3.654 1.00 98.00 202 ILE A N 1
ATOM 1620 C CA . ILE A 1 202 ? 12.384 0.488 -2.830 1.00 98.00 202 ILE A CA 1
ATOM 1621 C C . ILE A 1 202 ? 11.691 -0.832 -2.500 1.00 98.00 202 ILE A C 1
ATOM 1623 O O . ILE A 1 202 ? 12.240 -1.881 -2.817 1.00 98.00 202 ILE A O 1
ATOM 1627 N N . ALA A 1 203 ? 10.457 -0.798 -1.986 1.00 97.06 203 ALA A N 1
ATOM 1628 C CA . ALA A 1 203 ? 9.712 -2.017 -1.664 1.00 97.06 203 ALA A CA 1
ATOM 1629 C C . ALA A 1 203 ? 9.570 -2.952 -2.882 1.00 97.06 203 ALA A C 1
ATOM 1631 O O . ALA A 1 203 ? 9.687 -4.171 -2.770 1.00 97.06 203 ALA A O 1
ATOM 1632 N N . MET A 1 204 ? 9.365 -2.384 -4.074 1.00 97.50 204 MET A N 1
ATOM 1633 C CA . MET A 1 204 ? 9.271 -3.153 -5.316 1.00 97.50 204 MET A CA 1
ATOM 1634 C C . MET A 1 204 ? 10.625 -3.585 -5.885 1.00 97.50 204 MET A C 1
ATOM 1636 O O . MET A 1 204 ? 10.658 -4.546 -6.661 1.00 97.50 204 MET A O 1
ATOM 1640 N N . LEU A 1 205 ? 11.715 -2.892 -5.537 1.00 95.44 205 LEU A N 1
ATOM 1641 C CA . LEU A 1 205 ? 13.077 -3.296 -5.874 1.00 95.44 205 LEU A CA 1
ATOM 1642 C C . LEU A 1 205 ? 13.511 -4.503 -5.037 1.00 95.44 205 LEU A C 1
ATOM 1644 O O . LEU A 1 205 ? 14.058 -5.437 -5.614 1.00 95.44 205 LEU A O 1
ATOM 1648 N N . ASP A 1 206 ? 13.197 -4.516 -3.740 1.00 91.00 206 ASP A N 1
ATOM 1649 C CA . ASP A 1 206 ? 13.502 -5.641 -2.845 1.00 91.00 206 ASP A CA 1
ATOM 1650 C C . ASP A 1 206 ? 12.920 -6.946 -3.407 1.00 91.00 206 ASP A C 1
ATOM 1652 O O . ASP A 1 206 ? 13.619 -7.942 -3.564 1.00 91.00 206 ASP A O 1
ATOM 1656 N N . ILE A 1 207 ? 11.657 -6.904 -3.845 1.00 88.62 207 ILE A N 1
ATOM 1657 C CA . ILE A 1 207 ? 11.018 -8.042 -4.514 1.00 88.62 207 ILE A CA 1
ATOM 1658 C C . ILE A 1 207 ? 11.674 -8.305 -5.875 1.00 88.62 207 ILE A C 1
ATOM 1660 O O . ILE A 1 207 ? 11.925 -9.449 -6.232 1.00 88.62 207 ILE A O 1
ATOM 1664 N N . PHE A 1 208 ? 11.940 -7.268 -6.675 1.00 90.19 208 PHE A N 1
ATOM 1665 C CA . PHE A 1 208 ? 12.527 -7.427 -8.009 1.00 90.19 208 PHE A CA 1
ATOM 1666 C C . PHE A 1 208 ? 13.843 -8.218 -7.983 1.00 90.19 208 PHE A C 1
ATOM 1668 O O . PHE A 1 208 ? 14.095 -8.994 -8.903 1.00 90.19 208 PHE A O 1
ATOM 1675 N N . GLU A 1 209 ? 14.678 -8.020 -6.962 1.00 88.62 209 GLU A N 1
ATOM 1676 C CA . GLU A 1 209 ? 15.981 -8.683 -6.842 1.00 88.62 209 GLU A CA 1
ATOM 1677 C C . GLU A 1 209 ? 15.871 -10.183 -6.520 1.00 88.62 209 GLU A C 1
ATOM 1679 O O . GLU A 1 209 ? 16.783 -10.944 -6.846 1.00 88.62 209 GLU A O 1
ATOM 1684 N N . GLU A 1 210 ? 14.735 -10.630 -5.977 1.00 87.56 210 GLU A N 1
ATOM 1685 C CA . GLU A 1 210 ? 14.475 -12.038 -5.658 1.00 87.56 210 GLU A CA 1
ATOM 1686 C C . GLU A 1 210 ? 14.010 -12.872 -6.867 1.00 87.56 210 GLU A C 1
ATOM 1688 O O . GLU A 1 210 ? 14.163 -14.097 -6.864 1.00 87.56 210 GLU A O 1
ATOM 1693 N N . TYR A 1 211 ? 13.463 -12.246 -7.920 1.00 88.38 211 TYR A N 1
ATOM 1694 C CA . TYR A 1 211 ? 12.825 -12.960 -9.037 1.00 88.38 211 TYR A CA 1
ATOM 1695 C C . TYR A 1 211 ? 13.439 -12.635 -10.403 1.00 88.38 211 TYR A C 1
ATOM 1697 O O . TYR A 1 211 ? 13.781 -11.504 -10.745 1.00 88.38 211 TYR A O 1
ATOM 1705 N N . THR A 1 212 ? 13.517 -13.653 -11.261 1.00 87.94 212 THR A N 1
ATOM 1706 C CA . THR A 1 212 ? 14.011 -13.498 -12.635 1.00 87.94 212 THR A CA 1
ATOM 1707 C C . THR A 1 212 ? 12.914 -13.017 -13.592 1.00 87.94 212 THR A C 1
ATOM 1709 O O . THR A 1 212 ? 11.720 -13.074 -13.307 1.00 87.94 212 THR A O 1
ATOM 1712 N N . GLY A 1 213 ? 13.309 -12.515 -14.768 1.00 88.25 213 GLY A N 1
ATOM 1713 C CA . GLY A 1 213 ? 12.360 -12.118 -15.816 1.00 88.25 213 GLY A CA 1
ATOM 1714 C C . GLY A 1 213 ? 11.659 -10.773 -15.589 1.00 88.25 213 GLY A C 1
ATOM 1715 O O . GLY A 1 213 ? 10.765 -10.429 -16.360 1.00 88.25 213 GLY A O 1
ATOM 1716 N N . LEU A 1 214 ? 12.073 -9.994 -14.585 1.00 93.31 214 LEU A N 1
ATOM 1717 C CA . LEU A 1 214 ? 11.498 -8.682 -14.267 1.00 93.31 214 LEU A CA 1
ATOM 1718 C C . LEU A 1 214 ? 12.251 -7.499 -14.892 1.00 93.31 214 LEU A C 1
ATOM 1720 O O . LEU A 1 214 ? 11.784 -6.369 -14.792 1.00 93.31 214 LEU A O 1
ATOM 1724 N N . ASN A 1 215 ? 13.375 -7.737 -15.580 1.00 93.38 215 ASN A N 1
ATOM 1725 C CA . ASN A 1 215 ? 14.312 -6.711 -16.070 1.00 93.38 215 ASN A CA 1
ATOM 1726 C C . ASN A 1 215 ? 13.679 -5.523 -16.817 1.00 93.38 215 ASN A C 1
ATOM 1728 O O . ASN A 1 215 ? 14.213 -4.415 -16.748 1.00 93.38 215 ASN A O 1
ATOM 1732 N N . ASP A 1 216 ? 12.540 -5.720 -17.480 1.00 93.94 216 ASP A N 1
ATOM 1733 C CA . ASP A 1 216 ? 11.814 -4.657 -18.183 1.00 93.94 216 ASP A CA 1
ATOM 1734 C C . ASP A 1 216 ? 11.323 -3.535 -17.243 1.00 93.94 216 ASP A C 1
ATOM 1736 O O . ASP A 1 216 ? 11.156 -2.395 -17.679 1.00 93.94 216 ASP A O 1
ATOM 1740 N N . PHE A 1 217 ? 11.130 -3.824 -15.948 1.00 95.88 217 PHE A N 1
ATOM 1741 C CA . PHE A 1 217 ? 10.713 -2.854 -14.925 1.00 95.88 217 PHE A CA 1
ATOM 1742 C C . PHE A 1 217 ? 11.875 -2.031 -14.357 1.00 95.88 217 PHE A C 1
ATOM 1744 O O . PHE A 1 217 ? 11.655 -0.961 -13.786 1.00 95.88 217 PHE A O 1
ATOM 1751 N N . LYS A 1 218 ? 13.125 -2.465 -14.563 1.00 95.88 218 LYS A N 1
ATOM 1752 C CA . LYS A 1 218 ? 14.324 -1.808 -14.019 1.00 95.88 218 LYS A CA 1
ATOM 1753 C C . LYS A 1 218 ? 14.427 -0.313 -14.367 1.00 95.88 218 LYS A C 1
ATOM 1755 O O . LYS A 1 218 ? 14.790 0.464 -13.482 1.00 95.88 218 LYS A O 1
ATOM 1760 N N . PRO A 1 219 ? 14.113 0.150 -15.597 1.00 97.06 219 PRO A N 1
ATOM 1761 C CA . PRO A 1 219 ? 14.131 1.579 -15.912 1.00 97.06 219 PRO A CA 1
ATOM 1762 C C . PRO A 1 219 ? 13.097 2.396 -15.129 1.00 97.06 219 PRO A C 1
ATOM 1764 O O . PRO A 1 219 ? 13.376 3.547 -14.802 1.00 97.06 219 PRO A O 1
ATOM 1767 N N . LEU A 1 220 ? 11.920 1.828 -14.843 1.00 98.38 220 LEU A N 1
ATOM 1768 C CA . LEU A 1 220 ? 10.895 2.484 -14.027 1.00 98.38 220 LEU A CA 1
ATOM 1769 C C . LEU A 1 220 ? 11.345 2.561 -12.566 1.00 98.38 220 LEU A C 1
ATOM 1771 O O . LEU A 1 220 ? 11.390 3.660 -12.017 1.00 98.38 220 LEU A O 1
ATOM 1775 N N . LEU A 1 221 ? 11.760 1.432 -11.982 1.00 98.25 221 LEU A N 1
ATOM 1776 C CA . LEU A 1 221 ? 12.224 1.369 -10.591 1.00 98.25 221 LEU A CA 1
ATOM 1777 C C . LEU A 1 221 ? 13.359 2.366 -10.335 1.00 98.25 221 LEU A C 1
ATOM 1779 O O . LEU A 1 221 ? 13.283 3.146 -9.394 1.00 98.25 221 LEU A O 1
ATOM 1783 N N . ARG A 1 222 ? 14.349 2.447 -11.238 1.00 98.06 222 ARG A N 1
ATOM 1784 C CA . ARG A 1 222 ? 15.449 3.429 -11.155 1.00 98.06 222 ARG A CA 1
ATOM 1785 C C . ARG A 1 222 ? 14.989 4.885 -11.108 1.00 98.06 222 ARG A C 1
ATOM 1787 O O . ARG A 1 222 ? 15.648 5.695 -10.467 1.00 98.06 222 ARG A O 1
ATOM 1794 N N . ARG A 1 223 ? 13.905 5.234 -11.810 1.00 98.44 223 ARG A N 1
ATOM 1795 C CA . ARG A 1 223 ? 13.340 6.589 -11.745 1.00 98.44 223 ARG A CA 1
ATOM 1796 C C . ARG A 1 223 ? 12.604 6.818 -10.431 1.00 98.44 223 ARG A C 1
ATOM 1798 O O . ARG A 1 223 ? 12.773 7.878 -9.842 1.00 98.44 223 ARG A O 1
ATOM 1805 N N . MET A 1 224 ? 11.827 5.836 -9.970 1.00 98.75 224 MET A N 1
ATOM 1806 C CA . MET A 1 224 ? 11.116 5.916 -8.688 1.00 98.75 224 MET A CA 1
ATOM 1807 C C . MET A 1 224 ? 12.087 6.118 -7.517 1.00 98.75 224 MET A C 1
ATOM 1809 O O . MET A 1 224 ? 11.858 6.996 -6.695 1.00 98.75 224 MET A O 1
ATOM 1813 N N . ILE A 1 225 ? 13.218 5.404 -7.508 1.00 98.38 225 ILE A N 1
ATOM 1814 C CA . ILE A 1 225 ? 14.240 5.476 -6.446 1.00 98.38 225 ILE A CA 1
ATOM 1815 C C . ILE A 1 225 ? 15.334 6.528 -6.700 1.00 98.38 225 ILE A C 1
ATOM 1817 O O . ILE A 1 225 ? 16.437 6.440 -6.161 1.00 98.38 225 ILE A O 1
ATOM 1821 N N . SER A 1 226 ? 15.082 7.523 -7.554 1.00 98.44 226 SER A N 1
ATOM 1822 C CA . SER A 1 226 ? 16.062 8.589 -7.785 1.00 98.44 226 SER A CA 1
ATOM 1823 C C . SER A 1 226 ? 16.390 9.317 -6.476 1.00 98.44 226 SER A C 1
ATOM 1825 O O . SER A 1 226 ? 15.489 9.739 -5.753 1.00 98.44 226 SER A O 1
ATOM 1827 N N . VAL A 1 227 ? 17.682 9.521 -6.195 1.00 97.44 227 VAL A N 1
ATOM 1828 C CA . VAL A 1 227 ? 18.136 10.323 -5.043 1.00 97.44 227 VAL A CA 1
ATOM 1829 C C . VAL A 1 227 ? 17.589 11.746 -5.120 1.00 97.44 227 VAL A C 1
ATOM 1831 O O . VAL A 1 227 ? 17.139 12.286 -4.119 1.00 97.44 227 VAL A O 1
ATOM 1834 N N . ASP A 1 228 ? 17.585 12.320 -6.320 1.00 96.94 228 ASP A N 1
ATOM 1835 C CA . ASP A 1 228 ? 16.965 13.609 -6.602 1.00 96.94 228 ASP A CA 1
ATOM 1836 C C . ASP A 1 228 ? 15.434 13.430 -6.712 1.00 96.94 228 ASP A C 1
ATOM 1838 O O . ASP A 1 228 ? 14.996 12.715 -7.630 1.00 96.94 228 ASP A O 1
ATOM 1842 N N . PRO A 1 229 ? 14.632 14.019 -5.800 1.00 95.88 229 PRO A N 1
ATOM 1843 C CA . PRO A 1 229 ? 13.180 13.852 -5.768 1.00 95.88 229 PRO A CA 1
ATOM 1844 C C . PRO A 1 229 ? 12.483 14.416 -7.009 1.00 95.88 229 PRO A C 1
ATOM 1846 O O . PRO A 1 229 ? 11.465 13.863 -7.435 1.00 95.88 229 PRO A O 1
ATOM 1849 N N . ASP A 1 230 ? 13.052 15.433 -7.660 1.00 95.31 230 ASP A N 1
ATOM 1850 C CA . ASP A 1 230 ? 12.441 16.065 -8.836 1.00 95.31 230 ASP A CA 1
ATOM 1851 C C . ASP A 1 230 ? 12.512 15.171 -10.077 1.00 95.31 230 ASP A C 1
ATOM 1853 O O . ASP A 1 230 ? 11.687 15.268 -10.986 1.00 95.31 230 ASP A O 1
ATOM 1857 N N . LYS A 1 231 ? 13.463 14.231 -10.096 1.00 97.75 231 LYS A N 1
ATOM 1858 C CA . LYS A 1 231 ? 13.587 13.220 -11.153 1.00 97.75 231 LYS A CA 1
ATOM 1859 C C . LYS A 1 231 ? 12.652 12.025 -10.965 1.00 97.75 231 LYS A C 1
ATOM 1861 O O . LYS A 1 231 ? 12.540 11.200 -11.878 1.00 97.75 231 LYS A O 1
ATOM 1866 N N . ARG A 1 232 ? 12.001 11.894 -9.803 1.00 98.12 232 ARG A N 1
ATOM 1867 C CA . ARG A 1 232 ? 11.020 10.827 -9.566 1.00 98.12 232 ARG A CA 1
ATOM 1868 C C . ARG A 1 232 ? 9.728 11.153 -10.321 1.00 98.12 232 ARG A C 1
ATOM 1870 O O . ARG A 1 232 ? 9.317 12.314 -10.321 1.00 98.12 232 ARG A O 1
ATOM 1877 N N . PRO A 1 233 ? 9.060 10.169 -10.942 1.00 98.50 233 PRO A N 1
ATOM 1878 C CA . PRO A 1 233 ? 7.741 10.385 -11.532 1.00 98.50 233 PRO A CA 1
ATOM 1879 C C . PRO A 1 233 ? 6.707 10.716 -10.444 1.00 98.50 233 PRO A C 1
ATOM 1881 O O . PRO A 1 233 ? 6.925 10.433 -9.266 1.00 98.50 233 PRO A O 1
ATOM 1884 N N . THR A 1 234 ? 5.567 11.293 -10.814 1.00 98.50 234 THR A N 1
ATOM 1885 C CA . THR A 1 234 ? 4.372 11.231 -9.949 1.00 98.50 234 THR A CA 1
ATOM 1886 C C . THR A 1 234 ? 3.797 9.808 -9.922 1.00 98.50 234 THR A C 1
ATOM 1888 O O . THR A 1 234 ? 4.147 8.983 -10.771 1.00 98.50 234 THR A O 1
ATOM 1891 N N . ALA A 1 235 ? 2.883 9.504 -8.994 1.00 98.44 235 ALA A N 1
ATOM 1892 C CA . ALA A 1 235 ? 2.208 8.203 -8.962 1.00 98.44 235 ALA A CA 1
ATOM 1893 C C . ALA A 1 235 ? 1.490 7.885 -10.291 1.00 98.44 235 ALA A C 1
ATOM 1895 O O . ALA A 1 235 ? 1.696 6.813 -10.863 1.00 98.44 235 ALA A O 1
ATOM 1896 N N . SER A 1 236 ? 0.753 8.849 -10.860 1.00 98.44 236 SER A N 1
ATOM 1897 C CA . SER A 1 236 ? 0.091 8.691 -12.165 1.00 98.44 236 SER A CA 1
ATOM 1898 C C . SER A 1 236 ? 1.086 8.477 -13.313 1.00 98.44 236 SER A C 1
ATOM 1900 O O . SER A 1 236 ? 0.830 7.709 -14.244 1.00 98.44 236 SER A O 1
ATOM 1902 N N . GLU A 1 237 ? 2.244 9.141 -13.284 1.00 98.69 237 GLU A N 1
ATOM 1903 C CA . GLU A 1 237 ? 3.294 8.929 -14.284 1.00 98.69 237 GLU A CA 1
ATOM 1904 C C . GLU A 1 237 ? 3.966 7.563 -14.146 1.00 98.69 237 GLU A C 1
ATOM 1906 O O . GLU A 1 237 ? 4.245 6.923 -15.165 1.00 98.69 237 GLU A O 1
ATOM 1911 N N . ALA A 1 238 ? 4.203 7.106 -12.915 1.00 98.81 238 ALA A N 1
ATOM 1912 C CA . ALA A 1 238 ? 4.755 5.789 -12.627 1.00 98.81 238 ALA A CA 1
ATOM 1913 C C . ALA A 1 238 ? 3.803 4.685 -13.110 1.00 98.81 238 ALA A C 1
ATOM 1915 O O . ALA A 1 238 ? 4.236 3.798 -13.847 1.00 98.81 238 ALA A O 1
ATOM 1916 N N . LEU A 1 239 ? 2.505 4.804 -12.806 1.00 98.75 239 LEU A N 1
ATOM 1917 C CA . LEU A 1 239 ? 1.458 3.901 -13.293 1.00 98.75 239 LEU A CA 1
ATOM 1918 C C . LEU A 1 239 ? 1.408 3.865 -14.828 1.00 98.75 239 LEU A C 1
ATOM 1920 O O . LEU A 1 239 ? 1.442 2.794 -15.433 1.00 98.75 239 LEU A O 1
ATOM 1924 N N . ARG A 1 240 ? 1.424 5.028 -15.490 1.00 98.56 240 ARG A N 1
ATOM 1925 C CA . ARG A 1 240 ? 1.433 5.102 -16.962 1.00 98.56 240 ARG A CA 1
ATOM 1926 C C . ARG A 1 240 ? 2.667 4.430 -17.575 1.00 98.56 240 ARG A C 1
ATOM 1928 O O . ARG A 1 240 ? 2.562 3.734 -18.585 1.00 98.56 240 ARG A O 1
ATOM 1935 N N . GLN A 1 241 ? 3.844 4.648 -16.991 1.00 98.31 241 GLN A N 1
ATOM 1936 C CA . GLN A 1 241 ? 5.087 4.018 -17.443 1.00 98.31 241 GLN A CA 1
ATOM 1937 C C . GLN A 1 241 ? 5.071 2.503 -17.206 1.00 98.31 241 GLN A C 1
ATOM 1939 O O . GLN A 1 241 ? 5.534 1.754 -18.066 1.00 98.31 241 GLN A O 1
ATOM 1944 N N . PHE A 1 242 ? 4.514 2.053 -16.081 1.00 98.44 242 PHE A N 1
ATOM 1945 C CA . PHE A 1 242 ? 4.314 0.641 -15.774 1.00 98.44 242 PHE A CA 1
ATOM 1946 C C . PHE A 1 242 ? 3.422 -0.043 -16.818 1.00 98.44 242 PHE A C 1
ATOM 1948 O O . PHE A 1 242 ? 3.837 -1.039 -17.414 1.00 98.44 242 PHE A O 1
ATOM 1955 N N . GLU A 1 243 ? 2.253 0.523 -17.136 1.00 98.19 243 GLU A N 1
ATOM 1956 C CA . GLU A 1 243 ? 1.354 -0.064 -18.144 1.00 98.19 243 GLU A CA 1
ATOM 1957 C C . GLU A 1 243 ? 1.981 -0.090 -19.545 1.00 98.19 243 GLU A C 1
ATOM 1959 O O . GLU A 1 243 ? 1.775 -1.024 -20.330 1.00 98.19 243 GLU A O 1
ATOM 1964 N N . HIS A 1 244 ? 2.826 0.893 -19.864 1.00 96.81 244 HIS A N 1
ATOM 1965 C CA . HIS A 1 244 ? 3.611 0.863 -21.093 1.00 96.81 244 HIS A CA 1
ATOM 1966 C C . HIS A 1 244 ? 4.595 -0.321 -21.130 1.00 96.81 244 HIS A C 1
ATOM 1968 O O . HIS A 1 244 ? 4.734 -0.972 -22.166 1.00 96.81 244 HIS A O 1
ATOM 1974 N N . VAL A 1 245 ? 5.256 -0.638 -20.011 1.00 95.69 245 VAL A N 1
ATOM 1975 C CA . VAL A 1 245 ? 6.140 -1.813 -19.911 1.00 95.69 245 VAL A CA 1
ATOM 1976 C C . VAL A 1 245 ? 5.342 -3.109 -20.075 1.00 95.69 245 VAL A C 1
ATOM 1978 O O . VAL A 1 245 ? 5.725 -3.964 -20.878 1.00 95.69 245 VAL A O 1
ATOM 1981 N N . VAL A 1 246 ? 4.207 -3.244 -19.381 1.00 95.19 246 VAL A N 1
ATOM 1982 C CA . VAL A 1 246 ? 3.380 -4.462 -19.436 1.00 95.19 246 VAL A CA 1
ATOM 1983 C C . VAL A 1 246 ? 2.804 -4.696 -20.837 1.00 95.19 246 VAL A C 1
ATOM 1985 O O . VAL A 1 246 ? 2.886 -5.807 -21.363 1.00 95.19 246 VAL A O 1
ATOM 1988 N N . SER A 1 247 ? 2.287 -3.650 -21.488 1.00 93.19 247 SER A N 1
ATOM 1989 C CA . SER A 1 247 ? 1.720 -3.758 -22.842 1.00 93.19 247 SER A CA 1
ATOM 1990 C C . SER A 1 247 ? 2.752 -4.127 -23.916 1.00 93.19 247 SER A C 1
ATOM 1992 O O . SER A 1 247 ? 2.402 -4.775 -24.904 1.00 93.19 247 SER A O 1
ATOM 1994 N N . ARG A 1 248 ? 4.028 -3.756 -23.739 1.00 86.75 248 ARG A N 1
ATOM 1995 C CA . ARG A 1 248 ? 5.121 -4.178 -24.632 1.00 86.75 248 ARG A CA 1
ATOM 1996 C C . ARG A 1 248 ? 5.511 -5.635 -24.415 1.00 86.75 248 ARG A C 1
ATOM 1998 O O . ARG A 1 248 ? 5.668 -6.356 -25.396 1.00 86.75 248 ARG A O 1
ATOM 2005 N N . ALA A 1 249 ? 5.615 -6.074 -23.162 1.00 75.38 249 ALA A N 1
ATOM 2006 C CA . ALA A 1 249 ? 5.956 -7.458 -22.831 1.00 75.38 249 ALA A CA 1
ATOM 2007 C C . ALA A 1 249 ? 4.918 -8.464 -23.370 1.00 75.38 249 ALA A C 1
ATOM 2009 O O . ALA A 1 249 ? 5.288 -9.533 -23.856 1.00 75.38 249 ALA A O 1
ATOM 2010 N N . GLY A 1 250 ? 3.631 -8.092 -23.370 1.00 62.88 250 GLY A N 1
ATOM 2011 C CA . GLY A 1 250 ? 2.563 -8.911 -23.955 1.00 62.88 250 GLY A CA 1
ATOM 2012 C C . GLY A 1 250 ? 2.656 -9.085 -25.478 1.00 62.88 250 GLY A C 1
ATOM 2013 O O . GLY A 1 250 ? 2.199 -10.096 -26.002 1.00 62.88 250 GLY A O 1
ATOM 2014 N N . LYS A 1 251 ? 3.283 -8.143 -26.200 1.00 56.88 251 LYS A N 1
ATOM 2015 C CA . LYS A 1 251 ? 3.470 -8.226 -27.661 1.00 56.88 251 LYS A CA 1
ATOM 2016 C C . LYS A 1 251 ? 4.678 -9.078 -28.056 1.00 56.88 251 LYS A C 1
ATOM 2018 O O . LYS A 1 251 ? 4.613 -9.769 -29.063 1.00 56.88 251 LYS A O 1
ATOM 2023 N N . SER A 1 252 ? 5.742 -9.076 -27.252 1.00 51.47 252 SER A N 1
ATOM 2024 C CA . SER A 1 252 ? 6.956 -9.869 -27.508 1.00 51.47 252 SER A CA 1
ATOM 2025 C C . SER A 1 252 ? 6.783 -11.377 -27.281 1.00 51.47 252 SER A C 1
ATOM 2027 O O . SER A 1 252 ? 7.666 -12.140 -27.641 1.00 51.47 252 SER A O 1
ATOM 2029 N N . SER A 1 253 ? 5.670 -11.815 -26.680 1.00 44.34 253 SER A N 1
ATOM 2030 C CA . SER A 1 253 ? 5.346 -13.243 -26.497 1.00 44.34 253 SER A CA 1
ATOM 2031 C C . SER A 1 253 ? 4.552 -13.838 -27.677 1.00 44.34 253 SER A C 1
ATOM 2033 O O . SER A 1 253 ? 4.160 -14.999 -27.625 1.00 44.34 253 SER A O 1
ATOM 2035 N N . LEU A 1 254 ? 4.280 -13.036 -28.718 1.00 36.88 254 LEU A N 1
ATOM 2036 C CA . LEU A 1 254 ? 3.495 -13.395 -29.912 1.00 36.88 254 LEU A CA 1
ATOM 2037 C C . LEU A 1 254 ? 4.322 -13.354 -31.217 1.00 36.88 254 LEU A C 1
ATOM 2039 O O . LEU A 1 254 ? 3.750 -13.418 -32.305 1.00 36.88 254 LEU A O 1
ATOM 2043 N N . THR A 1 255 ? 5.647 -13.243 -31.114 1.00 32.25 255 THR A N 1
ATOM 2044 C CA . THR A 1 255 ? 6.616 -13.266 -32.227 1.00 32.25 255 THR A CA 1
ATOM 2045 C C . THR A 1 255 ? 7.733 -14.235 -31.907 1.00 32.25 255 THR A C 1
ATOM 2047 O O . THR A 1 255 ? 8.110 -15.010 -32.808 1.00 32.25 255 THR A O 1
#

Organism: Armillaria ostoyae (NCBI:txid47428)

Foldseek 3Di:
DWDADPVPRFIKDKDKDFQDVVFCQVVVLVVCQDPVNVPPQLAQAFHFPDKDADPPDPGIIITITGPFAQLCVPHADDPVSLLLVLLSVLSNLVSCQVQQKFQLAQASVQKTKRCCQFQVQAADPVGRCHRPVPDNPGDGDHCVVRDDIRMHGHDSRVMDHDPVHQVPDWFAADDHDDALQHDNDRVRIDRRQLVSLLNSLVNSVVSVVVDPPCVLCVVLSCQSNDSPSVSHDGSVRSSVVSVVSVVVVVVVVVD

Nearest PDB structures (foldseek):
  2rio-assembly1_A  TM=5.837E-01  e=1.327E-08  Saccharomyces cerevisiae
  4f9b-assembly1_A  TM=6.003E-01  e=9.449E-08  Homo sapiens
  4f9a-assembly1_A  TM=5.907E-01  e=2.925E-07  Homo sapiens
  6ya7-assembly1_A  TM=6.378E-01  e=1.641E-06  Homo sapiens
  4f99-assembly1_A  TM=5.988E-01  e=1.149E-06  Homo sapiens

Radius of gyration: 19.0 Å; Cα contacts (8 Å, |Δi|>4): 428; chains: 1; bounding box: 40×52×63 Å

InterPro domains:
  IPR000719 Protein kinase domain [PS50011] (1-247)
  IPR000719 Protein kinase domain [SM00220] (3-247)
  IPR011009 Protein kinase-like domain superfamily [SSF56112] (4-240)

Secondary structure (DSSP, 8-state):
-EEE-TTT--EEEEEEEE-STT--HHHHHHHHTSHHHHTSTT--BPPP-EEEEPTT-TTEEEEEEE--EETTSSPP-SHHHHHHHHHHHHHHHHHHHHTTEE-S---GGGEEE-TTTTSTT---SS-TT-SSSS--------HHHH----EEE---TT-EE-TT-GGG--B-S--SS--TT--S-TT--B-HHHHHHHHHHHHHHHHHHHSTT-GGGHHHHHHHT-SSGGGSPPHHHHHHHHHHHHHHHHHHT--

Solvent-accessible surface area (backbone atoms only — not comparable to full-atom values): 14273 Å² total; per-residue (Å²): 91,77,50,67,43,86,91,77,66,46,54,26,29,45,45,78,44,65,65,50,94,90,55,36,27,68,60,51,40,47,54,58,36,31,72,74,42,62,68,40,92,39,56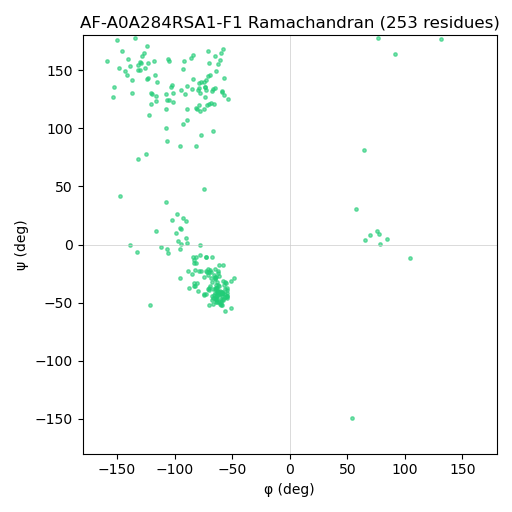,24,61,57,52,51,78,46,73,49,71,42,86,96,45,85,58,34,28,36,40,30,28,72,61,55,36,58,53,67,63,73,66,81,90,48,70,65,53,56,51,53,50,53,50,47,52,33,36,19,50,29,43,36,47,76,68,25,33,31,51,39,37,48,39,66,88,30,33,29,20,56,36,65,65,34,27,66,86,48,55,18,93,91,36,74,62,10,41,76,68,78,53,72,81,54,69,70,52,59,55,96,79,52,53,87,74,55,57,27,44,49,73,42,72,66,24,49,75,36,91,86,32,73,93,69,40,67,45,54,38,80,60,67,56,88,49,84,79,55,39,100,38,72,85,51,67,41,49,46,63,47,43,34,39,24,29,47,23,48,42,52,43,62,54,48,76,77,48,81,94,51,72,81,49,49,70,56,39,56,31,25,52,34,74,53,55,88,66,25,52,54,46,64,52,46,40,53,53,48,53,52,47,54,60,49,56,64,54,67,77,77,116